Protein AF-A0A923NJ06-F1 (afdb_monomer)

Solvent-accessible surface area (backbone atoms only — not comparable to full-atom values): 18456 Å² total; per-residue (Å²): 120,84,46,54,60,49,55,51,41,15,61,75,72,74,44,96,69,74,46,66,66,66,46,51,55,49,44,52,54,25,46,36,51,38,50,54,48,37,38,73,48,7,65,49,40,34,62,76,45,62,95,63,70,58,90,47,73,68,43,52,70,69,53,74,72,38,46,67,66,51,34,30,75,43,34,75,39,44,32,40,58,61,75,88,55,51,70,44,73,51,76,43,79,63,90,92,58,100,63,66,55,35,51,47,58,28,21,61,66,45,50,45,58,36,18,53,48,36,32,50,53,46,54,55,74,49,54,46,89,33,24,36,35,32,37,31,58,36,90,47,88,84,25,70,27,34,34,40,47,56,10,42,47,74,61,56,22,46,73,47,78,77,19,62,79,79,79,79,43,54,67,61,51,52,51,49,33,35,77,63,50,24,26,30,39,36,30,36,36,68,62,47,25,53,42,22,58,49,36,68,75,64,75,64,79,49,67,34,51,27,35,40,33,30,92,57,65,76,48,72,64,40,54,50,44,37,28,73,56,46,77,32,48,72,36,44,41,47,55,40,74,85,62,44,67,43,45,22,36,29,48,85,74,61,74,37,20,37,41,50,58,80,45,37,48,78,47,33,20,39,84,87,80,67,47,78,52,61,79,59,48,77,23,30,39,26,34,27,43,36,70,49,59,33,45,53,42,59,45,28,51,64,79,41,38,30,24,42,54,75,70,82,50,94,56,70,50,80,57,60,26,33,45,73,60,59,58,69,69,64,52,80,77,55,85,82,67,81,90,75,132

Structure (mmCIF, N/CA/C/O backbone):
data_AF-A0A923NJ06-F1
#
_entry.id   AF-A0A923NJ06-F1
#
loop_
_atom_site.group_PDB
_atom_site.id
_atom_site.type_symbol
_atom_site.label_atom_id
_atom_site.label_alt_id
_atom_site.label_comp_id
_atom_site.label_asym_id
_atom_site.label_entity_id
_atom_site.label_seq_id
_atom_site.pdbx_PDB_ins_code
_atom_site.Cartn_x
_atom_site.Cartn_y
_atom_site.Cartn_z
_atom_site.occupancy
_atom_site.B_iso_or_equiv
_atom_site.auth_seq_id
_atom_site.auth_comp_id
_atom_site.auth_asym_id
_atom_site.auth_atom_id
_atom_site.pdbx_PDB_model_num
ATOM 1 N N . MET A 1 1 ? -9.407 -12.354 -17.420 1.00 50.47 1 MET A N 1
ATOM 2 C CA . MET A 1 1 ? -8.313 -11.751 -16.623 1.00 50.47 1 MET A CA 1
ATOM 3 C C . MET A 1 1 ? -8.334 -12.430 -15.259 1.00 50.47 1 MET A C 1
ATOM 5 O O . MET A 1 1 ? -9.426 -12.602 -14.738 1.00 50.47 1 MET A O 1
ATOM 9 N N . LYS A 1 2 ? -7.211 -12.931 -14.725 1.00 57.50 2 LYS A N 1
ATOM 10 C CA . LYS A 1 2 ? -7.217 -13.598 -13.407 1.00 57.50 2 LYS A CA 1
ATOM 11 C C . LYS A 1 2 ? -7.363 -12.521 -12.321 1.00 57.50 2 LYS A C 1
ATOM 13 O O . LYS A 1 2 ? -6.499 -11.645 -12.273 1.00 57.50 2 LYS A O 1
ATOM 18 N N . PRO A 1 3 ? -8.398 -12.545 -11.467 1.00 70.38 3 PRO A N 1
ATOM 19 C CA . PRO A 1 3 ? -8.555 -11.548 -10.418 1.00 70.38 3 PRO A CA 1
ATOM 20 C C . PRO A 1 3 ? -7.639 -11.930 -9.245 1.00 70.38 3 PRO A C 1
ATOM 22 O O . PRO A 1 3 ? -8.087 -12.454 -8.231 1.00 70.38 3 PRO A O 1
ATOM 25 N N . TYR A 1 4 ? -6.322 -11.758 -9.426 1.00 80.56 4 TYR A N 1
ATOM 26 C CA . TYR A 1 4 ? -5.298 -12.167 -8.454 1.00 80.56 4 TYR A CA 1
ATOM 27 C C . TYR A 1 4 ? -5.574 -11.598 -7.061 1.00 80.56 4 TYR A C 1
ATOM 29 O O . TYR A 1 4 ? -5.476 -12.334 -6.079 1.00 80.56 4 TYR A O 1
ATOM 37 N N . LEU A 1 5 ? -5.991 -10.328 -6.992 1.00 92.50 5 LEU A N 1
ATOM 38 C CA . LEU A 1 5 ? -6.385 -9.698 -5.736 1.00 92.50 5 LEU A CA 1
ATOM 39 C C . LEU A 1 5 ? -7.638 -10.346 -5.145 1.00 92.50 5 LEU A C 1
ATOM 41 O O . LEU A 1 5 ? -7.593 -10.721 -3.984 1.00 92.50 5 LEU A O 1
ATOM 45 N N . ASP A 1 6 ? -8.703 -10.586 -5.914 1.00 94.44 6 ASP A N 1
ATOM 46 C CA . ASP A 1 6 ? -9.912 -11.222 -5.370 1.00 94.44 6 ASP A CA 1
ATOM 47 C C . ASP A 1 6 ? -9.644 -12.639 -4.870 1.00 94.44 6 ASP A C 1
ATOM 49 O O . ASP A 1 6 ? -10.168 -13.030 -3.831 1.00 94.44 6 ASP A O 1
ATOM 53 N N . LEU A 1 7 ? -8.821 -13.417 -5.580 1.00 94.38 7 LEU A N 1
ATOM 54 C CA . LEU A 1 7 ? -8.428 -14.759 -5.143 1.00 94.38 7 LEU A CA 1
ATOM 55 C C . LEU A 1 7 ? -7.602 -14.704 -3.857 1.00 94.38 7 LEU A C 1
ATOM 57 O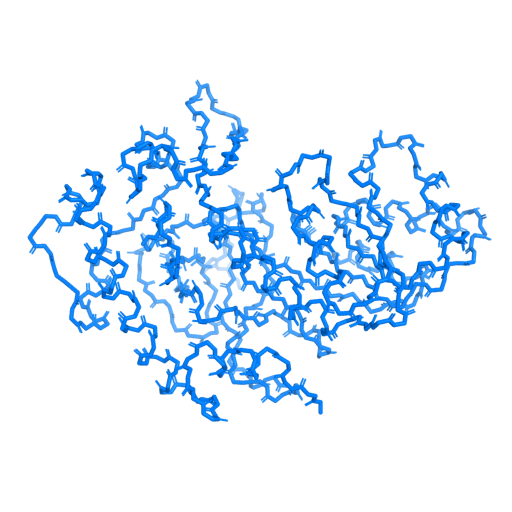 O . LEU A 1 7 ? -7.768 -15.551 -2.980 1.00 94.38 7 LEU A O 1
ATOM 61 N N . TRP A 1 8 ? -6.704 -13.728 -3.743 1.00 95.44 8 TRP A N 1
ATOM 62 C CA . TRP A 1 8 ? -5.938 -13.478 -2.528 1.00 95.44 8 TRP A CA 1
ATOM 63 C C . TRP A 1 8 ? -6.839 -13.066 -1.360 1.00 95.44 8 TRP A C 1
ATOM 65 O O . TRP A 1 8 ? -6.767 -13.667 -0.288 1.00 95.44 8 TRP A O 1
ATOM 75 N N . THR A 1 9 ? -7.760 -12.136 -1.592 1.00 96.75 9 THR A N 1
ATOM 76 C CA . THR A 1 9 ? -8.779 -11.712 -0.632 1.00 96.75 9 THR A CA 1
ATOM 77 C C . THR A 1 9 ? -9.664 -12.885 -0.209 1.00 96.75 9 THR A C 1
ATOM 79 O O . THR A 1 9 ? -9.852 -13.092 0.983 1.00 96.75 9 THR A O 1
ATOM 82 N N . CYS A 1 10 ? -10.128 -13.723 -1.140 1.00 96.75 10 CYS A N 1
ATOM 83 C CA . CYS A 1 10 ? -10.895 -14.934 -0.829 1.00 96.75 10 CYS A CA 1
ATOM 84 C C . CYS A 1 10 ? -10.148 -15.856 0.141 1.00 96.75 10 CYS A C 1
ATOM 86 O O . CYS A 1 10 ? -10.743 -16.335 1.105 1.00 96.75 10 CYS A O 1
ATOM 88 N N . ARG A 1 11 ? -8.839 -16.073 -0.074 1.00 96.19 11 ARG A N 1
ATOM 89 C CA . ARG A 1 11 ? -8.008 -16.880 0.837 1.00 96.19 11 ARG A CA 1
ATOM 90 C C . ARG A 1 11 ? -7.931 -16.267 2.233 1.00 96.19 11 ARG A C 1
ATOM 92 O O . ARG A 1 11 ? -8.033 -17.009 3.201 1.00 96.19 11 ARG A O 1
ATOM 99 N N . LYS A 1 12 ? -7.791 -14.941 2.336 1.00 95.69 12 LYS A N 1
ATOM 100 C CA . LYS A 1 12 ? -7.781 -14.234 3.628 1.00 95.69 12 LYS A CA 1
ATOM 101 C C . LYS A 1 12 ? -9.111 -14.342 4.369 1.00 95.69 12 LYS A C 1
ATOM 103 O O . LYS A 1 12 ? -9.116 -14.592 5.567 1.00 95.69 12 LYS A O 1
ATOM 108 N N . LEU A 1 13 ? -10.215 -14.190 3.644 1.00 96.31 13 LEU A N 1
ATOM 109 C CA . LEU A 1 13 ? -11.571 -14.276 4.186 1.00 96.31 13 LEU A CA 1
ATOM 110 C C . LEU A 1 13 ? -12.009 -15.720 4.489 1.00 96.31 13 LEU A C 1
ATOM 112 O O . LEU A 1 13 ? -12.982 -15.922 5.206 1.00 96.31 13 LEU A O 1
ATOM 116 N N . GLY A 1 14 ? -11.338 -16.728 3.920 1.00 96.19 14 GLY A N 1
ATOM 117 C CA . GLY A 1 14 ? -11.761 -18.128 4.015 1.00 96.19 14 GLY A CA 1
ATOM 118 C C . GLY A 1 14 ? -12.997 -18.460 3.167 1.00 96.19 14 GLY A C 1
ATOM 119 O O . GLY A 1 14 ? -13.717 -19.409 3.473 1.00 96.19 14 GLY A O 1
ATOM 120 N N . VAL A 1 15 ? -13.254 -17.702 2.095 1.00 95.19 15 VAL A N 1
ATOM 121 C CA . VAL A 1 15 ? -14.434 -17.858 1.222 1.00 95.19 15 VAL A CA 1
ATOM 122 C C . VAL A 1 15 ? -14.054 -18.339 -0.179 1.00 95.19 15 VAL A C 1
ATOM 124 O O . VAL A 1 15 ? -12.930 -18.159 -0.638 1.00 95.19 15 VAL A O 1
ATOM 127 N N . LYS A 1 16 ? -15.004 -18.952 -0.897 1.00 91.94 16 LYS A N 1
ATOM 128 C CA . LYS A 1 16 ? -14.785 -19.447 -2.274 1.00 91.94 16 LYS A CA 1
ATOM 129 C C . LYS A 1 16 ? -14.999 -18.387 -3.356 1.00 91.94 16 LYS A C 1
ATOM 131 O O . LYS A 1 16 ? -14.433 -18.502 -4.440 1.00 91.94 16 LYS A O 1
ATOM 136 N N . LYS A 1 17 ? -15.858 -17.403 -3.091 1.00 91.62 17 LYS A N 1
ATOM 137 C CA . LYS A 1 17 ? -16.224 -16.335 -4.024 1.00 91.62 17 LYS A CA 1
ATOM 138 C C . LYS A 1 17 ? -16.260 -15.020 -3.266 1.00 91.62 17 LYS A C 1
ATOM 140 O O . LYS A 1 17 ? -16.886 -14.947 -2.214 1.00 91.62 17 LYS A O 1
ATOM 145 N N . LEU A 1 18 ? -15.632 -13.996 -3.833 1.00 94.44 18 LEU A N 1
ATOM 146 C CA . LEU A 1 18 ? -15.658 -12.662 -3.261 1.00 94.44 18 LEU A CA 1
ATOM 147 C C . LEU A 1 18 ? -16.980 -11.975 -3.599 1.00 94.44 18 LEU A C 1
ATOM 149 O O . LEU A 1 18 ? -17.329 -11.855 -4.774 1.00 94.44 18 LEU A O 1
ATOM 153 N N . THR A 1 19 ? -17.697 -11.516 -2.582 1.00 95.19 19 THR A N 1
ATOM 154 C CA . THR A 1 19 ? -18.907 -10.689 -2.708 1.00 95.19 19 THR A CA 1
ATOM 155 C C . THR A 1 19 ? -18.792 -9.475 -1.790 1.00 95.19 19 THR A C 1
ATOM 157 O O . THR A 1 19 ? -17.995 -9.496 -0.849 1.00 95.19 19 THR A O 1
ATOM 160 N N . ARG A 1 20 ? -19.575 -8.419 -2.051 1.00 94.12 20 ARG A N 1
ATOM 161 C CA . ARG A 1 20 ? -19.605 -7.237 -1.174 1.00 94.12 20 ARG A CA 1
ATOM 162 C C . ARG A 1 20 ? -20.068 -7.583 0.237 1.00 94.12 20 ARG A C 1
ATOM 164 O O . ARG A 1 20 ? -19.377 -7.230 1.177 1.00 94.12 20 ARG A O 1
ATOM 171 N N . GLU A 1 21 ? -21.124 -8.379 0.354 1.00 95.88 21 GLU A N 1
ATOM 172 C CA . GLU A 1 21 ? -21.637 -8.884 1.634 1.00 95.88 21 GLU A CA 1
ATOM 173 C C . GLU A 1 21 ? -20.550 -9.623 2.430 1.00 95.88 21 GLU A C 1
ATOM 175 O O . GLU A 1 21 ? -20.221 -9.229 3.542 1.00 95.88 21 GLU A O 1
ATOM 180 N N . SER A 1 22 ? -19.862 -10.598 1.815 1.00 96.19 22 SER A N 1
ATOM 181 C CA . SER A 1 22 ? -18.773 -11.321 2.496 1.00 96.19 22 SER A CA 1
ATOM 182 C C . SER A 1 22 ? -17.600 -10.429 2.925 1.00 96.19 22 SER A C 1
ATOM 184 O O . SER A 1 22 ? -16.895 -10.754 3.877 1.00 96.19 22 SER A O 1
ATOM 186 N N . LEU A 1 23 ? -17.354 -9.331 2.198 1.00 96.62 23 LEU A N 1
ATOM 187 C CA . LEU A 1 23 ? -16.328 -8.350 2.553 1.00 96.62 23 LEU A CA 1
ATOM 188 C C . LEU A 1 23 ? -16.780 -7.484 3.722 1.00 96.62 23 LEU A C 1
ATOM 190 O O . LEU A 1 23 ? -16.000 -7.280 4.643 1.00 96.62 23 LEU A O 1
ATOM 194 N N . GLU A 1 24 ? -18.016 -7.001 3.696 1.00 96.62 24 GLU A N 1
ATOM 195 C CA . GLU A 1 24 ? -18.584 -6.156 4.746 1.00 96.62 24 GLU A CA 1
ATOM 196 C C . GLU A 1 24 ? -18.700 -6.920 6.072 1.00 96.62 24 GLU A C 1
ATOM 198 O O . GLU A 1 24 ? -18.310 -6.391 7.114 1.00 96.62 24 GLU A O 1
ATOM 203 N N . ASP A 1 25 ? -19.105 -8.191 6.033 1.00 97.19 25 ASP A N 1
ATOM 204 C CA . ASP A 1 25 ? -19.125 -9.069 7.209 1.00 97.19 25 ASP A CA 1
ATOM 205 C C . ASP A 1 25 ? -17.720 -9.285 7.785 1.00 97.19 25 ASP A C 1
ATOM 207 O O . ASP A 1 25 ? -17.500 -9.168 8.996 1.00 97.19 25 ASP A O 1
ATOM 211 N N . TRP A 1 26 ? -16.743 -9.564 6.912 1.00 98.00 26 TRP A N 1
ATOM 212 C CA . TRP A 1 26 ? -15.342 -9.700 7.307 1.00 98.00 26 TRP A CA 1
ATOM 213 C C . TRP A 1 26 ? -14.806 -8.414 7.934 1.00 98.00 26 TRP A C 1
ATOM 215 O O . TRP A 1 26 ? -14.174 -8.456 8.991 1.00 98.00 26 TRP A O 1
ATOM 225 N N . GLN A 1 27 ? -15.059 -7.272 7.295 1.00 98.56 27 GLN A N 1
ATOM 226 C CA . GLN A 1 27 ? -14.593 -5.968 7.747 1.00 98.56 27 GLN A CA 1
ATOM 227 C C . GLN A 1 27 ? -15.186 -5.617 9.106 1.00 98.56 27 GLN A C 1
ATOM 229 O O . GLN A 1 27 ? -14.424 -5.269 10.005 1.00 98.56 27 GLN A O 1
ATOM 234 N N . LEU A 1 28 ? -16.499 -5.776 9.297 1.00 98.44 28 LEU A N 1
ATOM 235 C CA . LEU A 1 28 ? -17.126 -5.508 10.587 1.00 98.44 28 LEU A CA 1
ATOM 236 C C . LEU A 1 28 ? -16.566 -6.439 11.668 1.00 98.44 28 LEU A C 1
ATOM 238 O O . LEU A 1 28 ? -16.171 -5.955 12.724 1.00 98.44 28 LEU A O 1
ATOM 242 N N . SER A 1 29 ? -16.444 -7.746 11.400 1.00 98.38 29 SER A N 1
ATOM 243 C CA . SER A 1 29 ? -15.837 -8.692 12.351 1.00 98.38 29 SER A CA 1
ATOM 244 C C . SER A 1 29 ? -14.427 -8.264 12.758 1.00 98.38 29 SER A C 1
ATOM 246 O O . SER A 1 29 ? -14.111 -8.217 13.946 1.00 98.38 29 SER A O 1
ATOM 248 N N . ARG A 1 30 ? -13.586 -7.897 11.784 1.00 98.50 30 ARG A N 1
ATOM 249 C CA . ARG A 1 30 ? -12.210 -7.460 12.044 1.00 98.50 30 ARG A CA 1
ATOM 250 C C . ARG A 1 30 ? -12.149 -6.132 12.778 1.00 98.50 30 ARG A C 1
ATOM 252 O O . ARG A 1 30 ? -11.334 -6.001 13.679 1.00 98.50 30 ARG A O 1
ATOM 259 N N . ILE A 1 31 ? -13.026 -5.184 12.461 1.00 98.69 31 ILE A N 1
ATOM 260 C CA . ILE A 1 31 ? -13.146 -3.921 13.196 1.00 98.69 31 ILE A CA 1
ATOM 261 C C . ILE A 1 31 ? -13.462 -4.189 14.668 1.00 98.69 31 ILE A C 1
ATOM 263 O O . ILE A 1 31 ? -12.810 -3.601 15.528 1.00 98.69 31 ILE A O 1
ATOM 267 N N . ARG A 1 32 ? -14.403 -5.097 14.975 1.00 98.56 32 ARG A N 1
ATOM 268 C CA . ARG A 1 32 ? -14.716 -5.465 16.368 1.00 98.56 32 ARG A CA 1
ATOM 269 C C . ARG A 1 32 ? -13.492 -6.045 17.078 1.00 98.56 32 ARG A C 1
ATOM 271 O O . ARG A 1 32 ? -13.168 -5.614 18.181 1.00 98.56 32 ARG A O 1
ATOM 278 N N . GLU A 1 33 ? -12.789 -6.975 16.431 1.00 98.44 33 GLU A N 1
ATOM 279 C CA . GLU A 1 33 ? -11.570 -7.585 16.977 1.00 98.44 33 GLU A CA 1
ATOM 280 C C . GLU A 1 33 ? -10.454 -6.551 17.195 1.00 98.44 33 GLU A C 1
ATOM 282 O O . GLU A 1 33 ? -9.852 -6.511 18.267 1.00 98.44 33 GLU A O 1
ATOM 287 N N . THR A 1 34 ? -10.191 -5.686 16.211 1.00 98.50 34 THR A N 1
ATOM 288 C CA . THR A 1 34 ? -9.179 -4.627 16.314 1.00 98.50 34 THR A CA 1
ATOM 289 C C . THR A 1 34 ? -9.537 -3.618 17.397 1.00 98.50 34 THR A C 1
ATOM 291 O O . THR A 1 34 ? -8.657 -3.233 18.160 1.00 98.50 34 THR A O 1
ATOM 294 N N . PHE A 1 35 ? -10.803 -3.209 17.496 1.00 98.69 35 PHE A N 1
ATOM 295 C CA . PHE A 1 35 ? -11.271 -2.296 18.537 1.00 98.69 35 PHE A CA 1
ATOM 296 C C . PHE A 1 35 ? -11.043 -2.886 19.931 1.00 98.69 35 PHE A C 1
ATOM 298 O O . PHE A 1 35 ? -10.412 -2.251 20.772 1.00 98.69 35 PHE A O 1
ATOM 305 N N . GLN A 1 36 ? -11.487 -4.126 20.159 1.00 98.31 36 GLN A N 1
ATOM 306 C CA . GLN A 1 36 ? -11.299 -4.816 21.438 1.00 98.31 36 GLN A CA 1
ATOM 307 C C . GLN A 1 36 ? -9.814 -4.983 21.778 1.00 98.31 36 GLN A C 1
ATOM 309 O O . GLN A 1 36 ? -9.405 -4.719 22.909 1.00 98.31 36 GLN A O 1
ATOM 314 N N . TRP A 1 37 ? -8.999 -5.377 20.795 1.00 98.44 37 TRP A N 1
ATOM 315 C CA . TRP A 1 37 ? -7.553 -5.494 20.955 1.00 98.44 37 TRP A CA 1
ATOM 316 C C . TRP A 1 37 ? -6.931 -4.159 21.366 1.00 98.44 37 TRP A C 1
ATOM 318 O O . TRP A 1 37 ? -6.277 -4.088 22.405 1.00 98.44 37 TRP A O 1
ATOM 328 N N . ALA A 1 38 ? -7.202 -3.100 20.603 1.00 98.50 38 ALA A N 1
ATOM 329 C CA . ALA A 1 38 ? -6.672 -1.764 20.833 1.00 98.50 38 ALA A CA 1
ATOM 330 C C . ALA A 1 38 ? -7.047 -1.231 22.222 1.00 98.50 38 ALA A C 1
ATOM 332 O O . ALA A 1 38 ? -6.161 -0.866 22.989 1.00 98.50 38 ALA A O 1
ATOM 333 N N . VAL A 1 39 ? -8.329 -1.278 22.591 1.00 98.38 39 VAL A N 1
ATOM 334 C CA . VAL A 1 39 ? -8.810 -0.841 23.914 1.00 98.38 39 VAL A CA 1
ATOM 335 C C . VAL A 1 39 ? -8.179 -1.654 25.049 1.00 98.38 39 VAL A C 1
ATOM 337 O O . VAL A 1 39 ? -7.900 -1.108 26.111 1.00 98.38 39 VAL A O 1
ATOM 340 N N . SER A 1 40 ? -7.929 -2.952 24.848 1.00 98.06 40 SER A N 1
ATOM 341 C CA . SER A 1 40 ? -7.348 -3.806 25.896 1.00 98.06 40 SER A CA 1
ATOM 342 C C . SER A 1 40 ? -5.837 -3.642 26.086 1.00 98.06 40 SER A C 1
ATOM 344 O O . SER A 1 40 ? -5.341 -3.916 27.177 1.00 98.06 40 SER A O 1
ATOM 346 N N . GLN A 1 41 ? -5.105 -3.248 25.039 1.00 98.38 41 GLN A N 1
ATOM 347 C CA . GLN A 1 41 ? -3.637 -3.260 25.036 1.00 98.38 41 GLN A CA 1
ATOM 348 C C . GLN A 1 41 ? -3.000 -1.868 25.014 1.00 98.38 41 GLN A C 1
ATOM 350 O O . GLN A 1 41 ? -1.848 -1.726 25.419 1.00 98.38 41 GLN A O 1
ATOM 355 N N . SER A 1 42 ? -3.708 -0.848 24.529 1.00 98.44 42 SER A N 1
ATOM 356 C CA . SER A 1 42 ? -3.177 0.503 24.355 1.00 98.44 42 SER A CA 1
ATOM 357 C C . SER A 1 42 ? -3.835 1.473 25.341 1.00 98.44 42 SER A C 1
ATOM 359 O O . SER A 1 42 ? -5.051 1.668 25.277 1.00 98.44 42 SER A O 1
ATOM 361 N N . PRO A 1 43 ? -3.047 2.139 26.211 1.00 98.25 43 PRO A N 1
ATOM 362 C CA . PRO A 1 43 ? -3.555 3.191 27.089 1.00 98.25 43 PRO A CA 1
ATOM 363 C C . PRO A 1 43 ? -4.296 4.301 26.334 1.00 98.25 43 PRO A C 1
ATOM 365 O O . PRO A 1 43 ? -5.374 4.702 26.759 1.00 98.25 43 PRO A O 1
ATOM 368 N N . PHE A 1 44 ? -3.770 4.721 25.176 1.00 98.62 44 PHE A N 1
ATOM 369 C CA . PHE A 1 44 ? -4.395 5.745 24.335 1.00 98.62 44 PHE A CA 1
ATOM 370 C C . PHE A 1 44 ? -5.819 5.354 23.916 1.00 98.62 44 PHE A C 1
ATOM 372 O O . PHE A 1 44 ? -6.755 6.131 24.084 1.00 98.62 44 PHE A O 1
ATOM 379 N N . TYR A 1 45 ? -6.005 4.138 23.394 1.00 98.62 45 TYR A N 1
ATOM 380 C CA . TYR A 1 45 ? -7.325 3.690 22.946 1.00 98.62 45 TYR A CA 1
ATOM 381 C C . TYR A 1 45 ? -8.266 3.351 24.107 1.00 98.62 45 TYR A C 1
ATOM 383 O O . TYR A 1 45 ? -9.474 3.545 23.976 1.00 98.62 45 TYR A O 1
ATOM 391 N N . ALA A 1 46 ? -7.734 2.877 25.237 1.00 98.38 46 ALA A N 1
ATOM 392 C CA . ALA A 1 46 ? -8.515 2.647 26.450 1.00 98.38 46 ALA A CA 1
ATOM 393 C C . ALA A 1 46 ? -9.147 3.944 26.980 1.00 98.38 46 ALA A C 1
ATOM 395 O O . ALA A 1 46 ? -10.310 3.938 27.384 1.00 98.38 46 ALA A O 1
ATOM 396 N N . GLU A 1 47 ? -8.394 5.046 26.946 1.00 98.38 47 GLU A N 1
ATOM 397 C CA . GLU A 1 47 ? -8.877 6.377 27.318 1.00 98.38 47 GLU A CA 1
ATOM 398 C C . GLU A 1 47 ? -9.817 6.954 26.250 1.00 98.38 47 GLU A C 1
ATOM 400 O O . GLU A 1 47 ? -10.944 7.336 26.566 1.00 98.38 47 GLU A O 1
ATOM 405 N N . LEU A 1 48 ? -9.403 6.949 24.976 1.00 98.44 48 LEU A N 1
ATOM 406 C CA . LEU A 1 48 ? -10.167 7.544 23.874 1.00 98.44 48 LEU A CA 1
ATOM 407 C C . LEU A 1 48 ? -11.564 6.926 23.707 1.00 98.44 48 LEU A C 1
ATOM 409 O O . LEU A 1 48 ? -12.515 7.632 23.376 1.00 98.44 48 LEU A O 1
ATOM 413 N N . TYR A 1 49 ? -11.690 5.614 23.918 1.00 98.12 49 TYR A N 1
ATOM 414 C CA . TYR A 1 49 ? -12.935 4.870 23.711 1.00 98.12 49 TYR A CA 1
ATOM 415 C C . TYR A 1 49 ? -13.601 4.426 25.019 1.00 98.12 49 TYR A C 1
ATOM 417 O O . TYR A 1 49 ? -14.393 3.478 25.026 1.00 98.12 49 TYR A O 1
ATOM 425 N N . GLN A 1 50 ? -13.305 5.093 26.137 1.00 96.81 50 GLN A N 1
ATOM 426 C CA . GLN A 1 50 ? -13.871 4.745 27.436 1.00 96.81 50 GLN A CA 1
ATOM 427 C C . GLN A 1 50 ? -15.411 4.734 27.399 1.00 96.81 50 GLN A C 1
ATOM 429 O O . GLN A 1 50 ? -16.063 5.732 27.101 1.00 96.81 50 GLN A O 1
ATOM 434 N N . GLY A 1 51 ? -16.007 3.585 27.736 1.00 94.94 51 GLY A N 1
ATOM 435 C CA . GLY A 1 51 ? -17.464 3.402 27.747 1.00 94.94 51 GLY A CA 1
ATOM 436 C C . GLY A 1 51 ? -18.102 3.196 26.367 1.00 94.94 51 GLY A C 1
ATOM 437 O O . GLY A 1 51 ? -19.319 3.024 26.293 1.00 94.94 51 GLY A O 1
ATOM 438 N N . MET A 1 52 ? -17.311 3.172 25.292 1.00 97.62 52 MET A N 1
ATOM 439 C CA . MET A 1 52 ? -17.780 2.868 23.940 1.00 97.62 52 MET A CA 1
ATOM 440 C C . MET A 1 52 ? -17.686 1.367 23.645 1.00 97.62 52 MET A C 1
ATOM 442 O O . MET A 1 52 ? -16.899 0.629 24.239 1.00 97.62 52 MET A O 1
ATOM 446 N N . LYS A 1 53 ? -18.490 0.911 22.688 1.00 96.12 53 LYS A N 1
ATOM 447 C CA . LYS A 1 53 ? -18.477 -0.457 22.165 1.00 96.12 53 LYS A CA 1
ATOM 448 C C . LYS A 1 53 ? -18.696 -0.418 20.662 1.00 96.12 53 LYS A C 1
ATOM 450 O O . LYS A 1 53 ? -19.266 0.544 20.165 1.00 96.12 53 LYS A O 1
ATOM 455 N N . VAL A 1 54 ? -18.281 -1.467 19.960 1.00 97.81 54 VAL A N 1
ATOM 456 C CA . VAL A 1 54 ? -18.497 -1.594 18.516 1.00 97.81 54 VAL A CA 1
ATOM 457 C C . VAL A 1 54 ? -19.152 -2.934 18.237 1.00 97.81 54 VAL A C 1
ATOM 459 O O . VAL A 1 54 ? -18.473 -3.958 18.185 1.00 97.81 54 VAL A O 1
ATOM 462 N N . ASP A 1 55 ? -20.470 -2.925 18.055 1.00 95.50 55 ASP A N 1
ATOM 463 C CA . ASP A 1 55 ? -21.237 -4.099 17.635 1.00 95.50 55 ASP A CA 1
ATOM 464 C C . ASP A 1 55 ? -21.745 -3.930 16.199 1.00 95.50 55 ASP A C 1
ATOM 466 O O . ASP A 1 55 ? -21.918 -4.909 15.482 1.00 95.50 55 ASP A O 1
ATOM 470 N N . THR A 1 56 ? -21.951 -2.705 15.730 1.00 97.88 56 THR A N 1
ATOM 471 C CA . THR A 1 56 ? -22.526 -2.403 14.417 1.00 97.88 56 THR A CA 1
ATOM 472 C C . THR A 1 56 ? -21.685 -1.385 13.650 1.00 97.88 56 THR A C 1
ATOM 474 O O . THR A 1 56 ? -20.798 -0.734 14.201 1.00 97.88 56 THR A O 1
ATOM 477 N N . TRP A 1 57 ? -21.982 -1.222 12.358 1.00 97.00 57 TRP A N 1
ATOM 478 C CA . TRP A 1 57 ? -21.412 -0.134 11.560 1.00 97.00 57 TRP A CA 1
ATOM 479 C C . TRP A 1 57 ? -21.761 1.248 12.112 1.00 97.00 57 TRP A C 1
ATOM 481 O O . TRP A 1 57 ? -20.967 2.170 11.966 1.00 97.00 57 TRP A O 1
ATOM 491 N N . GLU A 1 58 ? -22.926 1.389 12.743 1.00 96.69 58 GLU A N 1
ATOM 492 C CA . GLU A 1 58 ? -23.346 2.654 13.340 1.00 96.69 58 GLU A CA 1
ATOM 493 C C . GLU A 1 58 ? -22.491 2.997 14.560 1.00 96.69 58 GLU A C 1
ATOM 495 O O . GLU A 1 58 ? -21.950 4.096 14.636 1.00 96.69 58 GLU A O 1
ATOM 500 N N . ASP A 1 59 ? -22.253 2.021 15.440 1.00 97.75 59 ASP A N 1
ATOM 501 C CA . ASP A 1 59 ? -21.338 2.198 16.572 1.00 97.75 59 ASP A CA 1
ATOM 502 C C . ASP A 1 59 ? -19.928 2.579 16.094 1.00 97.75 59 ASP A C 1
ATOM 504 O O . ASP A 1 59 ? -19.292 3.483 16.633 1.00 97.75 59 ASP A O 1
ATOM 508 N N . PHE A 1 60 ? -19.444 1.913 15.038 1.00 97.94 60 PHE A N 1
ATOM 509 C CA . PHE A 1 60 ? -18.138 2.205 14.454 1.00 97.94 60 PHE A CA 1
ATOM 510 C C . PHE A 1 60 ? -18.046 3.644 13.915 1.00 97.94 60 PHE A C 1
ATOM 512 O O . PHE A 1 60 ? -17.044 4.320 14.149 1.00 97.94 60 PHE A O 1
ATOM 519 N N . ARG A 1 61 ? -19.083 4.144 13.230 1.00 95.50 61 ARG A N 1
ATOM 520 C CA . ARG A 1 61 ? -19.113 5.520 12.693 1.00 95.50 61 ARG A CA 1
ATOM 521 C C . ARG A 1 61 ? -19.148 6.596 13.775 1.00 95.50 61 ARG A C 1
ATOM 523 O O . ARG A 1 61 ? -18.771 7.732 13.493 1.00 95.50 61 ARG A O 1
ATOM 530 N N . GLN A 1 62 ? -19.567 6.256 14.990 1.00 95.69 62 GLN A N 1
ATOM 531 C CA . GLN A 1 62 ? -19.575 7.175 16.130 1.00 95.69 62 GLN A CA 1
ATOM 532 C C . GLN A 1 62 ? -18.213 7.278 16.827 1.00 95.69 62 GLN A C 1
ATOM 534 O O . GLN A 1 62 ? -18.016 8.182 17.638 1.00 95.69 62 GLN A O 1
ATOM 539 N N . LEU A 1 63 ? -17.260 6.388 16.520 1.00 98.06 63 LEU A N 1
ATOM 540 C CA . LEU A 1 63 ? -15.923 6.464 17.104 1.00 98.06 63 LEU A CA 1
ATOM 541 C C . LEU A 1 63 ? -15.215 7.762 16.691 1.00 98.06 63 LEU A C 1
ATOM 543 O O . LEU A 1 63 ? -15.226 8.099 15.501 1.00 98.06 63 LEU A O 1
ATOM 547 N N . PRO A 1 64 ? -14.536 8.458 17.622 1.00 97.69 64 PRO A N 1
ATOM 548 C CA . PRO A 1 64 ? -13.709 9.601 17.268 1.00 97.69 64 PRO A CA 1
ATOM 549 C C . PRO A 1 64 ? -12.562 9.193 16.335 1.00 97.69 64 PRO A C 1
ATOM 551 O O . PRO A 1 64 ? -12.040 8.073 16.393 1.00 97.69 64 PRO A O 1
ATOM 554 N N . PHE A 1 65 ? -12.176 10.129 15.468 1.00 98.50 65 PHE A N 1
ATOM 555 C CA . PHE A 1 65 ? -11.037 9.972 14.571 1.00 98.50 65 PHE A CA 1
ATOM 556 C C . PHE A 1 65 ? -9.713 9.981 15.337 1.00 98.50 65 PHE A C 1
ATOM 558 O O . PHE A 1 65 ? -9.583 10.647 16.361 1.00 98.50 65 PHE A O 1
ATOM 565 N N . THR A 1 66 ? -8.711 9.313 14.768 1.00 98.12 66 THR A N 1
ATOM 566 C CA . THR A 1 66 ? -7.302 9.491 15.140 1.00 98.12 66 THR A CA 1
ATOM 567 C C . THR A 1 66 ? -6.565 10.284 14.064 1.00 98.12 66 THR A C 1
ATOM 569 O O . THR A 1 66 ? -6.979 10.323 12.901 1.00 98.12 66 THR A O 1
ATOM 572 N N . SER A 1 67 ? -5.477 10.949 14.437 1.00 95.94 67 SER A N 1
ATOM 573 C CA . SER A 1 67 ? -4.783 11.916 13.585 1.00 95.94 67 SER A CA 1
ATOM 574 C C . SER A 1 67 ? -3.259 11.735 13.593 1.00 95.94 67 SER A C 1
ATOM 576 O O . SER A 1 67 ? -2.696 11.082 14.479 1.00 95.94 67 SER A O 1
ATOM 578 N N . PRO A 1 68 ? -2.536 12.304 12.611 1.00 94.19 68 PRO A N 1
ATOM 579 C CA . PRO A 1 68 ? -1.080 12.398 12.661 1.00 94.19 68 PRO A CA 1
ATOM 580 C C . PRO A 1 68 ? -0.553 13.054 13.940 1.00 94.19 68 PRO A C 1
ATOM 582 O O . PRO A 1 68 ? 0.498 12.641 14.435 1.00 94.19 68 PRO A O 1
ATOM 585 N N . GLU A 1 69 ? -1.273 14.043 14.460 1.00 93.94 69 GLU A N 1
ATOM 586 C CA . GLU A 1 69 ? -0.946 14.775 15.679 1.00 93.94 69 GLU A CA 1
ATOM 587 C C . GLU A 1 69 ? -0.986 13.853 16.905 1.0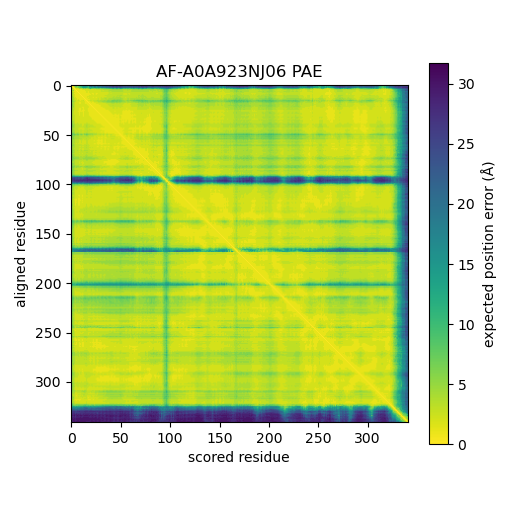0 93.94 69 GLU A C 1
ATOM 589 O O . GLU A 1 69 ? -0.031 13.857 17.686 1.00 93.94 69 GLU A O 1
ATOM 594 N N . ASP A 1 70 ? -2.001 12.988 17.007 1.00 96.12 70 ASP A N 1
ATOM 595 C CA . ASP A 1 70 ? -2.105 11.987 18.081 1.00 96.12 70 ASP A CA 1
ATOM 596 C C . ASP A 1 70 ? -0.911 11.029 18.065 1.00 96.12 70 ASP A C 1
ATOM 598 O O . ASP A 1 70 ? -0.342 10.710 19.104 1.00 96.12 70 ASP A O 1
ATOM 602 N N . VAL A 1 71 ? -0.453 10.613 16.880 1.00 96.12 71 VAL A N 1
ATOM 603 C CA . VAL A 1 71 ? 0.714 9.721 16.766 1.00 96.12 71 VAL A CA 1
ATOM 604 C C . VAL A 1 71 ? 2.004 10.418 17.188 1.00 96.12 71 VAL A C 1
ATOM 606 O O . VAL A 1 71 ? 2.881 9.795 17.792 1.00 96.12 71 VAL A O 1
ATOM 609 N N . CYS A 1 72 ? 2.154 11.702 16.864 1.00 94.31 72 CYS A N 1
ATOM 610 C CA . CYS A 1 72 ? 3.305 12.486 17.306 1.00 94.31 72 CYS A CA 1
ATOM 611 C C . CYS A 1 72 ? 3.316 12.664 18.831 1.00 94.31 72 CYS A C 1
ATOM 613 O O . CYS A 1 72 ? 4.388 12.581 19.435 1.00 94.31 72 CYS A O 1
ATOM 615 N N . ALA A 1 73 ? 2.150 12.891 19.442 1.00 94.25 73 ALA A N 1
ATOM 616 C CA . ALA A 1 73 ? 2.010 13.126 20.877 1.00 94.25 73 ALA A CA 1
ATOM 617 C C . ALA A 1 73 ? 2.069 11.828 21.706 1.00 94.25 73 ALA A C 1
ATOM 619 O O . ALA A 1 73 ? 2.845 11.741 22.655 1.00 94.25 73 ALA A O 1
ATOM 620 N N . CYS A 1 74 ? 1.310 10.807 21.304 1.00 95.69 74 CYS A N 1
ATOM 621 C CA . CYS A 1 74 ? 0.997 9.610 22.092 1.00 95.69 74 CYS A CA 1
ATOM 622 C C . CYS A 1 74 ? 1.477 8.303 21.432 1.00 95.69 74 CYS A C 1
ATOM 624 O O . CYS A 1 74 ? 1.076 7.215 21.831 1.00 95.69 74 CYS A O 1
ATOM 626 N N . GLY A 1 75 ? 2.348 8.355 20.418 1.00 94.56 75 GLY A N 1
ATOM 627 C CA . GLY A 1 75 ? 2.646 7.191 19.570 1.00 94.56 75 GLY A CA 1
ATOM 628 C C . GLY A 1 75 ? 3.131 5.923 20.289 1.00 94.56 75 GLY A C 1
ATOM 629 O O . GLY A 1 75 ? 2.879 4.831 19.793 1.00 94.56 75 GLY A O 1
ATOM 630 N N . LEU A 1 76 ? 3.805 6.024 21.444 1.00 96.19 76 LEU A N 1
ATOM 631 C CA . LEU A 1 76 ? 4.163 4.841 22.248 1.00 96.19 76 LEU A CA 1
ATOM 632 C C . LEU A 1 76 ? 2.960 4.242 22.988 1.00 96.19 76 LEU A C 1
ATOM 634 O O . LEU A 1 76 ? 2.889 3.027 23.129 1.00 96.19 76 LEU A O 1
ATOM 638 N N . GLU A 1 77 ? 2.015 5.073 23.420 1.00 97.62 77 GLU A N 1
ATOM 639 C CA . GLU A 1 77 ? 0.787 4.656 24.105 1.00 97.62 77 GLU A CA 1
ATOM 640 C C . GLU A 1 77 ? -0.222 4.022 23.141 1.00 97.62 77 GLU A C 1
ATOM 642 O O . GLU A 1 77 ? -1.119 3.310 23.579 1.00 97.62 77 GLU A O 1
ATOM 647 N N . MET A 1 78 ? -0.063 4.233 21.830 1.00 98.25 78 MET A N 1
ATOM 648 C CA . MET A 1 78 ? -0.850 3.579 20.775 1.00 98.25 78 MET A CA 1
ATOM 649 C C . MET A 1 78 ? -0.348 2.165 20.414 1.00 98.25 78 MET A C 1
ATOM 651 O O . MET A 1 78 ? -1.019 1.436 19.680 1.00 98.25 78 MET A O 1
ATOM 655 N N . VAL A 1 79 ? 0.843 1.765 20.876 1.00 98.38 79 VAL A N 1
ATOM 656 C CA . VAL A 1 79 ? 1.402 0.429 20.606 1.00 98.38 79 VAL A CA 1
ATOM 657 C C . VAL A 1 79 ? 0.667 -0.609 21.456 1.00 98.38 79 VAL A C 1
ATOM 659 O O . VAL A 1 79 ? 0.522 -0.437 22.660 1.00 98.38 79 VAL A O 1
ATOM 662 N N . CYS A 1 80 ? 0.216 -1.695 20.826 1.00 98.56 80 CYS A N 1
ATOM 663 C CA . CYS A 1 80 ? -0.628 -2.726 21.444 1.00 98.56 80 CYS A CA 1
ATOM 664 C C . CYS A 1 80 ? 0.121 -4.036 21.750 1.00 98.56 80 CYS A C 1
ATOM 666 O O . CYS A 1 80 ? -0.498 -5.058 22.026 1.00 98.56 80 CYS A O 1
ATOM 668 N N . VAL A 1 81 ? 1.449 -4.041 21.636 1.00 98.44 81 VAL A N 1
ATOM 669 C CA . VAL A 1 81 ? 2.308 -5.213 21.870 1.00 98.44 81 VAL A CA 1
ATOM 670 C C . VAL A 1 81 ? 3.529 -4.822 22.691 1.00 98.44 81 VAL A C 1
ATOM 672 O O . VAL A 1 81 ? 3.874 -3.641 22.808 1.00 98.44 81 VAL A O 1
ATOM 675 N N . SER A 1 82 ? 4.230 -5.814 23.236 1.00 97.06 82 SER A N 1
ATOM 676 C CA . SER A 1 82 ? 5.477 -5.563 23.954 1.00 97.06 82 SER A CA 1
ATOM 677 C C . SER A 1 82 ? 6.571 -5.027 23.019 1.00 97.06 82 SER A C 1
ATOM 679 O O . SER A 1 82 ? 6.618 -5.337 21.828 1.00 97.06 82 SER A O 1
ATOM 681 N N . GLN A 1 83 ? 7.521 -4.258 23.562 1.00 94.81 83 GLN A N 1
ATOM 682 C CA . GLN A 1 83 ? 8.646 -3.739 22.768 1.00 94.81 83 GLN A CA 1
ATOM 683 C C . GLN A 1 83 ? 9.498 -4.855 22.138 1.00 94.81 83 GLN A C 1
ATOM 685 O O . GLN A 1 83 ? 10.059 -4.655 21.064 1.00 94.81 83 GLN A O 1
ATOM 690 N N . SER A 1 84 ? 9.562 -6.039 22.757 1.00 97.00 84 SER A N 1
ATOM 691 C CA . SER A 1 84 ? 10.256 -7.214 22.211 1.00 97.00 84 SER A CA 1
ATOM 692 C C . SER A 1 84 ? 9.624 -7.782 20.939 1.00 97.00 84 SER A C 1
ATOM 694 O O . SER A 1 84 ? 10.310 -8.460 20.180 1.00 97.00 84 SER A O 1
ATOM 696 N N . GLU A 1 85 ? 8.342 -7.513 20.686 1.00 97.75 85 GLU A N 1
ATOM 697 C CA . GLU A 1 85 ? 7.644 -7.955 19.471 1.00 97.75 85 GLU A CA 1
ATOM 698 C C . GLU A 1 85 ? 7.822 -6.972 18.304 1.00 97.75 85 GLU A C 1
ATOM 700 O O . GLU A 1 85 ? 7.514 -7.294 17.152 1.00 97.75 85 GLU A O 1
ATOM 705 N N . ILE A 1 86 ? 8.339 -5.769 18.574 1.00 97.94 86 ILE A N 1
ATOM 706 C CA . ILE A 1 86 ? 8.589 -4.764 17.546 1.00 97.94 86 ILE A CA 1
ATOM 707 C C . ILE A 1 86 ? 9.880 -5.090 16.801 1.00 97.94 86 ILE A C 1
ATOM 709 O O . ILE A 1 86 ? 10.987 -5.032 17.327 1.00 97.94 86 ILE A O 1
ATOM 713 N N . SER A 1 87 ? 9.723 -5.353 15.510 1.00 96.81 87 SER A N 1
ATOM 714 C CA . SER A 1 87 ? 10.816 -5.694 14.597 1.00 96.81 87 SER A CA 1
ATOM 715 C C . SER A 1 87 ? 11.326 -4.494 13.792 1.00 96.81 87 SER A C 1
ATOM 717 O O . SER A 1 87 ? 12.453 -4.503 13.295 1.00 96.81 87 SER A O 1
ATOM 719 N N . ARG A 1 88 ? 10.505 -3.445 13.630 1.00 96.19 88 ARG A N 1
ATOM 720 C CA . ARG A 1 88 ? 10.861 -2.259 12.844 1.00 96.19 88 ARG A CA 1
ATOM 721 C C . ARG A 1 88 ? 10.124 -1.015 13.334 1.00 96.19 88 ARG A C 1
ATOM 723 O O . ARG A 1 88 ? 8.927 -1.050 13.592 1.00 96.19 88 ARG A O 1
ATOM 730 N N . ILE A 1 89 ? 10.846 0.106 13.390 1.00 96.25 89 ILE A N 1
ATOM 731 C CA . ILE A 1 89 ? 10.299 1.434 13.710 1.00 96.25 89 ILE A CA 1
ATOM 732 C C . ILE A 1 89 ? 10.615 2.401 12.572 1.00 96.25 89 ILE A C 1
ATOM 734 O O . ILE A 1 89 ? 11.783 2.636 12.248 1.00 96.25 89 ILE A O 1
ATOM 738 N N . VAL A 1 90 ? 9.593 2.984 11.960 1.00 95.00 90 VAL A N 1
ATOM 739 C CA . VAL A 1 90 ? 9.760 4.006 10.924 1.00 95.00 90 VAL A CA 1
ATOM 740 C C . VAL A 1 90 ? 9.538 5.379 11.546 1.00 95.00 90 VAL A C 1
ATOM 742 O O . VAL A 1 90 ? 8.434 5.694 11.976 1.00 95.00 90 VAL A O 1
ATOM 745 N N . THR A 1 91 ? 10.596 6.188 11.581 1.00 93.06 91 THR A N 1
ATOM 746 C CA . THR A 1 91 ? 10.552 7.576 12.057 1.00 93.06 91 THR A CA 1
ATOM 747 C C . THR A 1 91 ? 10.405 8.516 10.868 1.00 93.06 91 THR A C 1
ATOM 749 O O . THR A 1 91 ? 11.256 8.519 9.977 1.00 93.06 91 THR A O 1
ATOM 752 N N . MET A 1 92 ? 9.345 9.319 10.866 1.00 88.19 92 MET A N 1
ATOM 753 C CA . MET A 1 92 ? 9.058 10.333 9.857 1.00 88.19 92 MET A CA 1
ATOM 754 C C . MET A 1 92 ? 9.197 11.717 10.490 1.00 88.19 92 MET A C 1
ATOM 756 O O . MET A 1 92 ? 8.563 12.014 11.502 1.00 88.19 92 MET A O 1
ATOM 760 N N . GLN A 1 93 ? 10.029 12.566 9.893 1.00 77.88 93 GLN A N 1
ATOM 761 C CA . GLN A 1 93 ? 10.119 13.969 10.285 1.00 77.88 93 GLN A CA 1
ATOM 762 C C . GLN A 1 93 ? 9.024 14.749 9.557 1.00 77.88 93 GLN A C 1
ATOM 764 O O . GLN A 1 93 ? 8.952 14.723 8.329 1.00 77.88 93 GLN A O 1
ATOM 769 N N . THR A 1 94 ? 8.146 15.413 10.304 1.00 63.06 94 THR A N 1
ATOM 770 C CA . THR A 1 94 ? 7.130 16.298 9.733 1.00 63.06 94 THR A CA 1
ATOM 771 C C . THR A 1 94 ? 7.797 17.610 9.337 1.00 63.06 94 THR A C 1
ATOM 773 O O . THR A 1 94 ? 8.363 18.312 10.173 1.00 63.06 94 THR A O 1
ATOM 776 N N . SER A 1 95 ? 7.774 17.943 8.047 1.00 50.47 95 SER A N 1
ATOM 777 C CA . SER A 1 95 ? 8.336 19.196 7.543 1.00 50.47 95 SER A CA 1
ATOM 778 C C . SER A 1 95 ? 7.598 20.393 8.157 1.00 50.47 95 SER A C 1
ATOM 780 O O . SER A 1 95 ? 6.411 20.578 7.887 1.00 50.47 95 SER A O 1
ATOM 782 N N . GLY A 1 96 ? 8.297 21.212 8.947 1.00 50.19 96 GLY A N 1
ATOM 783 C CA . GLY A 1 96 ? 7.802 22.517 9.402 1.00 50.19 96 GLY A CA 1
ATOM 784 C C . GLY A 1 96 ? 7.347 22.620 10.860 1.00 50.19 96 GLY A C 1
ATOM 785 O O . GLY A 1 96 ? 6.870 23.682 11.245 1.00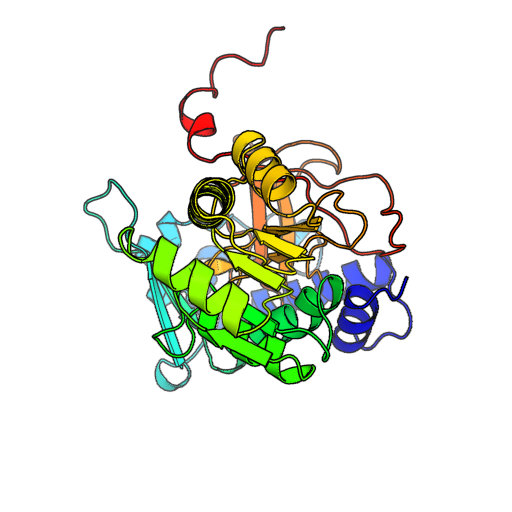 50.19 96 GLY A O 1
ATOM 786 N N . THR A 1 97 ? 7.514 21.587 11.688 1.00 49.41 97 THR A N 1
ATOM 787 C CA . THR A 1 97 ? 7.283 21.695 13.138 1.00 49.41 97 THR A CA 1
ATOM 788 C C . THR A 1 97 ? 8.556 21.336 13.900 1.00 49.41 97 THR A C 1
ATOM 790 O O . THR A 1 97 ? 9.216 20.347 13.603 1.00 49.41 97 THR A O 1
ATOM 793 N N . THR A 1 98 ? 8.904 22.116 14.925 1.00 55.88 98 THR A N 1
ATOM 794 C CA . THR A 1 98 ? 9.926 21.773 15.938 1.00 55.88 98 THR A CA 1
ATOM 795 C C . THR A 1 98 ? 9.472 20.631 16.866 1.00 55.88 98 THR A C 1
ATOM 797 O O . THR A 1 98 ? 10.048 20.425 17.931 1.00 55.88 98 THR A O 1
ATOM 800 N N . GLY A 1 99 ? 8.404 19.919 16.490 1.00 63.34 99 GLY A N 1
ATOM 801 C CA . GLY A 1 99 ? 7.716 18.929 17.305 1.00 63.34 99 GLY A CA 1
ATOM 802 C C . GLY A 1 99 ? 8.343 17.539 17.252 1.00 63.34 99 GLY A C 1
ATOM 803 O O . GLY A 1 99 ? 9.290 17.268 16.511 1.00 63.34 99 GLY A O 1
ATOM 804 N N . LEU A 1 100 ? 7.781 16.642 18.062 1.00 76.94 100 LEU A N 1
ATOM 805 C CA . LEU A 1 100 ? 8.184 15.241 18.116 1.00 76.94 100 LEU A CA 1
ATOM 806 C C . LEU A 1 100 ? 7.927 14.546 16.767 1.00 76.94 100 LEU A C 1
ATOM 808 O O . LEU A 1 100 ? 6.884 14.766 16.151 1.00 76.94 100 LEU A O 1
ATOM 812 N N . PRO A 1 101 ? 8.855 13.695 16.292 1.00 87.81 101 PRO A N 1
ATOM 813 C CA . PRO A 1 101 ? 8.676 12.986 15.034 1.00 87.81 101 PRO A CA 1
ATOM 814 C C . PRO A 1 101 ? 7.600 11.902 15.155 1.00 87.81 101 PRO A C 1
ATOM 816 O O . PRO A 1 101 ? 7.526 11.186 16.158 1.00 87.81 101 PRO A O 1
ATOM 819 N N . LYS A 1 102 ? 6.847 11.694 14.072 1.00 92.25 102 LYS A N 1
ATOM 820 C CA . LYS A 1 102 ? 5.889 10.591 13.963 1.00 92.25 102 LYS A CA 1
ATOM 821 C C . LYS A 1 102 ? 6.637 9.262 13.859 1.00 92.25 102 LYS A C 1
ATOM 823 O O . LYS A 1 102 ? 7.474 9.086 12.969 1.00 92.25 102 LYS A O 1
ATOM 828 N N . ARG A 1 103 ? 6.349 8.317 14.757 1.00 95.94 103 ARG A N 1
ATOM 829 C CA . ARG A 1 103 ? 6.975 6.984 14.783 1.00 95.94 103 ARG A CA 1
ATOM 830 C C . ARG A 1 103 ? 5.922 5.900 14.639 1.00 95.94 103 ARG A C 1
ATOM 832 O O . ARG A 1 103 ? 4.997 5.848 15.438 1.00 95.94 103 ARG A O 1
ATOM 839 N N . ILE A 1 104 ? 6.104 5.031 13.649 1.00 97.44 104 ILE A N 1
ATOM 840 C CA . ILE A 1 104 ? 5.218 3.894 13.387 1.00 97.44 104 ILE A CA 1
ATOM 841 C C . ILE A 1 104 ? 5.963 2.597 13.683 1.00 97.44 104 ILE A C 1
ATOM 843 O O . ILE A 1 104 ? 7.085 2.399 13.204 1.00 97.44 104 ILE A O 1
ATOM 847 N N . TYR A 1 105 ? 5.332 1.722 14.460 1.00 97.81 105 TYR A N 1
ATOM 848 C CA . TYR A 1 105 ? 5.908 0.479 14.966 1.00 97.81 105 TYR A CA 1
ATOM 849 C C . TYR A 1 105 ? 5.319 -0.716 14.210 1.00 97.81 105 TYR A C 1
ATOM 851 O O . TYR A 1 105 ? 4.138 -0.730 13.862 1.00 97.81 105 TYR A O 1
ATOM 859 N N . PHE A 1 106 ? 6.163 -1.699 13.909 1.00 98.06 106 PHE A N 1
ATOM 860 C CA . PHE A 1 106 ? 5.810 -2.867 13.108 1.00 98.06 106 PHE A CA 1
ATOM 861 C C . PHE A 1 106 ? 6.316 -4.135 13.796 1.00 98.06 106 PHE A C 1
ATOM 863 O O . PHE A 1 106 ? 7.523 -4.275 14.046 1.00 98.06 106 PHE A O 1
ATOM 870 N N . THR A 1 107 ? 5.424 -5.093 14.031 1.00 98.44 107 THR A N 1
ATOM 871 C CA . THR A 1 107 ? 5.831 -6.475 14.324 1.00 98.44 107 THR A CA 1
ATOM 872 C C . THR A 1 107 ? 6.342 -7.167 13.061 1.00 98.44 107 THR A C 1
ATOM 874 O O . THR A 1 107 ? 6.255 -6.629 11.951 1.00 98.44 107 THR A O 1
ATOM 877 N N . GLN A 1 108 ? 6.913 -8.361 13.218 1.00 97.75 108 GLN A N 1
ATOM 878 C CA . GLN A 1 108 ? 7.313 -9.171 12.068 1.00 97.75 108 GLN A CA 1
ATOM 879 C C . GLN A 1 108 ? 6.093 -9.569 11.222 1.00 97.75 108 GLN A C 1
ATOM 881 O O . GLN A 1 108 ? 6.141 -9.446 9.998 1.00 97.75 108 GLN A O 1
ATOM 886 N N . ASP A 1 109 ? 4.986 -9.936 11.869 1.00 97.94 109 ASP A N 1
ATOM 887 C CA . ASP A 1 109 ? 3.720 -10.265 11.204 1.00 97.94 109 ASP A CA 1
ATOM 888 C C . ASP A 1 109 ? 3.135 -9.054 10.458 1.00 97.94 109 ASP A C 1
ATOM 890 O O . ASP A 1 109 ? 2.663 -9.183 9.328 1.00 97.94 109 ASP A O 1
ATOM 894 N N . ASP A 1 110 ? 3.247 -7.845 11.021 1.00 98.12 110 ASP A N 1
ATOM 895 C CA . ASP A 1 110 ? 2.807 -6.619 10.345 1.00 98.12 110 ASP A CA 1
ATOM 896 C C . ASP A 1 110 ? 3.605 -6.357 9.052 1.00 98.12 110 ASP A C 1
ATOM 898 O O . ASP A 1 110 ? 3.057 -5.830 8.079 1.00 98.12 110 ASP A O 1
ATOM 902 N N . GLN A 1 111 ? 4.900 -6.699 9.027 1.00 98.12 111 GLN A N 1
ATOM 903 C CA . GLN A 1 111 ? 5.737 -6.610 7.822 1.00 98.12 111 GLN A CA 1
ATOM 904 C C . GLN A 1 111 ? 5.443 -7.734 6.819 1.00 98.12 111 GLN A C 1
ATOM 906 O O . GLN A 1 111 ? 5.585 -7.539 5.604 1.00 98.12 111 GLN A O 1
ATOM 911 N N . GLU A 1 112 ? 5.040 -8.906 7.305 1.00 98.12 112 GLU A N 1
ATOM 912 C CA . GLU A 1 112 ? 4.615 -10.023 6.466 1.00 98.12 112 GLU A CA 1
ATOM 913 C C . GLU A 1 112 ? 3.341 -9.668 5.692 1.00 98.12 112 GLU A C 1
ATOM 915 O O . GLU A 1 112 ? 3.310 -9.848 4.477 1.00 98.12 112 GLU A O 1
ATOM 920 N N . LEU A 1 113 ? 2.355 -9.032 6.336 1.00 97.81 113 LEU A N 1
ATOM 921 C CA . LEU A 1 113 ? 1.145 -8.526 5.668 1.00 97.81 113 LEU A CA 1
ATOM 922 C C . LEU A 1 113 ? 1.464 -7.575 4.502 1.00 97.81 113 LEU A C 1
ATOM 924 O O . LEU A 1 113 ? 0.808 -7.609 3.458 1.00 97.81 113 LEU A O 1
ATOM 928 N N . THR A 1 114 ? 2.474 -6.716 4.657 1.00 97.44 114 THR A N 1
ATOM 929 C CA . THR A 1 114 ? 2.958 -5.840 3.578 1.00 97.44 114 THR A CA 1
ATOM 930 C C . THR A 1 114 ? 3.627 -6.637 2.459 1.00 97.44 114 THR A C 1
ATOM 932 O O . THR A 1 114 ? 3.368 -6.386 1.284 1.00 97.44 114 THR A O 1
ATOM 935 N N . THR A 1 115 ? 4.470 -7.611 2.810 1.00 98.25 115 THR A N 1
ATOM 936 C CA . THR A 1 115 ? 5.190 -8.444 1.832 1.00 98.25 115 THR A CA 1
ATOM 937 C C . THR A 1 115 ? 4.223 -9.302 1.013 1.00 98.25 115 THR A C 1
ATOM 939 O O . THR A 1 115 ? 4.373 -9.409 -0.204 1.00 98.25 115 THR A O 1
ATOM 942 N N . ASP A 1 116 ? 3.197 -9.860 1.657 1.00 98.00 116 ASP A N 1
ATOM 943 C CA . ASP A 1 116 ? 2.119 -10.616 1.020 1.00 98.00 116 ASP A CA 1
ATOM 944 C C . ASP A 1 116 ? 1.294 -9.734 0.068 1.00 98.00 116 ASP A C 1
ATOM 946 O O . ASP A 1 116 ? 1.033 -10.120 -1.074 1.00 98.00 116 ASP A O 1
ATOM 950 N N . PHE A 1 117 ? 0.967 -8.498 0.465 1.00 97.75 117 PHE A N 1
ATOM 951 C CA . PHE A 1 117 ? 0.311 -7.554 -0.443 1.00 97.75 117 PHE A CA 1
ATOM 952 C C . PHE A 1 117 ? 1.187 -7.214 -1.656 1.00 97.75 117 PHE A C 1
ATOM 954 O O . PHE A 1 117 ? 0.701 -7.258 -2.785 1.00 97.75 117 PHE A O 1
ATOM 961 N N . PHE A 1 118 ? 2.479 -6.937 -1.462 1.00 97.94 118 PHE A N 1
ATOM 962 C CA . PHE A 1 118 ? 3.398 -6.673 -2.573 1.00 97.94 118 PHE A CA 1
ATOM 963 C C . PHE A 1 118 ? 3.559 -7.879 -3.499 1.00 97.94 118 PHE A C 1
ATOM 965 O O . PHE A 1 118 ? 3.563 -7.704 -4.715 1.00 97.94 118 PHE A O 1
ATOM 972 N N . HIS A 1 119 ? 3.603 -9.097 -2.958 1.00 97.69 119 HIS A N 1
ATOM 973 C CA . HIS A 1 119 ? 3.626 -10.323 -3.753 1.00 97.69 119 HIS A CA 1
ATOM 974 C C . HIS A 1 119 ? 2.403 -10.454 -4.672 1.00 97.69 119 HIS A C 1
ATOM 976 O O . HIS A 1 119 ? 2.551 -10.717 -5.867 1.00 97.69 119 HIS A O 1
ATOM 982 N N . ASN A 1 120 ? 1.191 -10.273 -4.140 1.00 96.88 120 ASN A N 1
ATOM 983 C CA . ASN A 1 120 ? -0.039 -10.435 -4.924 1.00 96.88 120 ASN A CA 1
ATOM 984 C C . ASN A 1 120 ? -0.310 -9.220 -5.834 1.00 96.88 120 ASN A C 1
ATOM 986 O O . ASN A 1 120 ? -0.797 -9.383 -6.951 1.00 96.88 120 ASN A O 1
ATOM 990 N N . GLY A 1 121 ? 0.032 -8.008 -5.388 1.00 96.75 121 GLY A N 1
ATOM 991 C CA . GLY A 1 121 ? -0.145 -6.770 -6.148 1.00 96.75 121 GLY A CA 1
ATOM 992 C C . GLY A 1 121 ? 0.800 -6.659 -7.343 1.00 96.75 121 GLY A C 1
ATOM 993 O O . GLY A 1 121 ? 0.361 -6.307 -8.436 1.00 96.75 121 GLY A O 1
ATOM 994 N N . MET A 1 122 ? 2.076 -7.023 -7.181 1.00 97.75 122 MET A N 1
ATOM 995 C CA . MET A 1 122 ? 3.049 -6.993 -8.281 1.00 97.75 122 MET A CA 1
ATOM 996 C C . MET A 1 122 ? 2.716 -7.992 -9.394 1.00 97.75 122 MET A C 1
ATOM 998 O O . MET A 1 122 ? 2.990 -7.709 -10.557 1.00 97.75 122 MET A O 1
ATOM 1002 N N . GLN A 1 123 ? 2.033 -9.100 -9.086 1.00 96.81 123 GLN A N 1
ATOM 1003 C CA . GLN A 1 123 ? 1.576 -10.066 -10.096 1.00 96.81 123 GLN A CA 1
ATOM 1004 C C . GLN A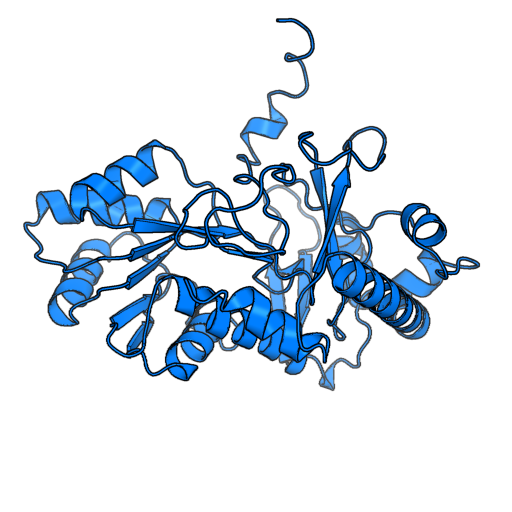 1 123 ? 0.532 -9.505 -11.081 1.00 96.81 123 GLN A C 1
ATOM 1006 O O . GLN A 1 123 ? 0.235 -10.125 -12.100 1.00 96.81 123 GLN A O 1
ATOM 1011 N N . LEU A 1 124 ? -0.027 -8.317 -10.816 1.00 95.94 124 LEU A N 1
ATOM 1012 C CA . LEU A 1 124 ? -0.898 -7.612 -11.765 1.00 95.94 124 LEU A CA 1
ATOM 1013 C C . LEU A 1 124 ? -0.129 -6.996 -12.938 1.00 95.94 124 LEU A C 1
ATOM 1015 O O . LEU A 1 124 ? -0.735 -6.673 -13.963 1.00 95.94 124 LEU A O 1
ATOM 1019 N N . MET A 1 125 ? 1.178 -6.795 -12.776 1.00 96.50 125 MET A N 1
ATOM 1020 C CA . MET A 1 125 ? 2.024 -6.116 -13.751 1.00 96.50 125 MET A CA 1
ATOM 1021 C C . MET A 1 125 ? 3.316 -6.857 -14.065 1.00 96.50 125 MET A C 1
ATOM 1023 O O . MET A 1 125 ? 3.955 -6.468 -15.030 1.00 96.50 125 MET A O 1
ATOM 1027 N N . ALA A 1 126 ? 3.697 -7.897 -13.322 1.00 97.31 126 ALA A N 1
ATOM 1028 C CA . ALA A 1 126 ? 4.890 -8.704 -13.565 1.00 97.31 126 ALA A CA 1
ATOM 1029 C C . ALA A 1 126 ? 4.681 -10.189 -13.258 1.00 97.31 126 ALA A C 1
ATOM 1031 O O . ALA A 1 126 ? 3.770 -10.560 -12.523 1.00 97.31 126 ALA A O 1
ATOM 1032 N N . ASP A 1 127 ? 5.529 -11.033 -13.831 1.00 96.94 127 ASP A N 1
ATOM 1033 C CA . ASP A 1 127 ? 5.571 -12.474 -13.619 1.00 96.94 127 ASP A CA 1
ATOM 1034 C C . ASP A 1 127 ? 7.017 -12.978 -13.465 1.00 96.94 127 ASP A C 1
ATOM 1036 O O . ASP A 1 127 ? 7.968 -12.200 -13.421 1.00 96.94 127 ASP A O 1
ATOM 1040 N N . ALA A 1 128 ? 7.189 -14.294 -13.327 1.00 97.75 128 ALA A N 1
ATOM 1041 C CA . ALA A 1 128 ? 8.483 -14.925 -13.065 1.00 97.75 128 ALA A CA 1
ATOM 1042 C C . ALA A 1 128 ? 9.550 -14.681 -14.152 1.00 97.75 128 ALA A C 1
ATOM 1044 O O . ALA A 1 128 ? 10.737 -14.867 -13.889 1.00 97.75 128 ALA A O 1
ATOM 1045 N N . SER A 1 129 ? 9.150 -14.310 -15.372 1.00 97.94 129 SER A N 1
ATOM 1046 C CA . SER A 1 129 ? 10.073 -14.042 -16.481 1.00 97.94 129 SER A CA 1
ATOM 1047 C C . SER A 1 129 ? 10.712 -12.653 -16.416 1.00 97.94 129 SER A C 1
ATOM 1049 O O . SER A 1 129 ? 11.668 -12.383 -17.142 1.00 97.94 129 SER A O 1
ATOM 1051 N N . ASP A 1 130 ? 10.218 -11.784 -15.534 1.00 98.56 130 ASP A N 1
ATOM 1052 C CA . ASP A 1 130 ? 10.649 -10.399 -15.458 1.00 98.56 130 ASP A CA 1
ATOM 1053 C C . ASP A 1 130 ? 11.909 -10.164 -14.630 1.00 98.56 130 ASP A C 1
ATOM 1055 O O . ASP A 1 130 ? 12.169 -10.822 -13.617 1.00 98.56 130 ASP A O 1
ATOM 1059 N N . THR A 1 131 ? 12.626 -9.109 -15.016 1.00 98.81 131 THR A N 1
ATOM 1060 C CA . THR A 1 131 ? 13.611 -8.441 -14.166 1.00 98.81 131 THR A CA 1
ATOM 1061 C C . THR A 1 131 ? 13.005 -7.137 -13.649 1.00 98.81 131 THR A C 1
ATOM 1063 O O . THR A 1 131 ? 12.722 -6.215 -14.421 1.00 98.81 131 THR A O 1
ATOM 1066 N N . VAL A 1 132 ? 12.814 -7.056 -12.332 1.00 98.81 132 VAL A N 1
ATOM 1067 C CA . VAL A 1 132 ? 12.191 -5.927 -11.637 1.00 98.81 132 VAL A CA 1
ATOM 1068 C C . VAL A 1 132 ? 13.249 -5.030 -10.998 1.00 98.81 132 VAL A C 1
ATOM 1070 O O . VAL A 1 132 ? 13.948 -5.430 -10.067 1.00 98.81 132 VAL A O 1
ATOM 1073 N N . MET A 1 133 ? 13.328 -3.785 -11.452 1.00 98.56 133 MET A N 1
ATOM 1074 C CA . MET A 1 133 ? 14.143 -2.737 -10.845 1.00 98.56 133 MET A CA 1
ATOM 1075 C C . MET A 1 133 ? 13.383 -2.061 -9.700 1.00 98.56 133 MET A C 1
ATOM 1077 O O . MET A 1 133 ? 12.270 -1.572 -9.893 1.00 98.56 133 MET A O 1
ATOM 1081 N N . ILE A 1 134 ? 13.990 -1.981 -8.515 1.00 98.31 134 ILE A N 1
ATOM 1082 C CA . ILE A 1 134 ? 13.412 -1.298 -7.350 1.00 98.31 134 ILE A CA 1
ATOM 1083 C C . ILE A 1 134 ? 14.214 -0.031 -7.049 1.00 98.31 134 ILE A C 1
ATOM 1085 O O . ILE A 1 134 ? 15.325 -0.083 -6.511 1.00 98.31 134 ILE A O 1
ATOM 1089 N N . LEU A 1 135 ? 13.599 1.112 -7.350 1.00 97.12 135 LEU A N 1
ATOM 1090 C CA . LEU A 1 135 ? 14.091 2.464 -7.083 1.00 97.12 135 LEU A CA 1
ATOM 1091 C C . LEU A 1 135 ? 13.401 3.074 -5.855 1.00 97.12 135 LEU A C 1
ATOM 1093 O O . LEU A 1 135 ? 12.876 4.186 -5.881 1.00 97.12 135 LEU A O 1
ATOM 1097 N N . MET A 1 136 ? 13.367 2.297 -4.775 1.00 95.69 136 MET A N 1
ATOM 1098 C CA . MET A 1 136 ? 12.729 2.625 -3.499 1.00 95.69 136 MET A CA 1
ATOM 1099 C C . MET A 1 136 ? 13.711 2.334 -2.359 1.00 95.69 136 MET A C 1
ATOM 1101 O O . MET A 1 136 ? 14.568 1.468 -2.535 1.00 95.69 136 MET A O 1
ATOM 1105 N N . PRO A 1 137 ? 13.605 2.968 -1.173 1.00 94.12 137 PRO A N 1
ATOM 1106 C CA . PRO A 1 137 ? 14.498 2.675 -0.051 1.00 94.12 137 PRO A CA 1
ATOM 1107 C C . PRO A 1 137 ? 14.576 1.170 0.244 1.00 94.12 137 PRO A C 1
ATOM 1109 O O . PRO A 1 137 ? 13.577 0.594 0.660 1.00 94.12 137 PRO A O 1
ATOM 1112 N N . CYS A 1 138 ? 15.742 0.553 0.024 1.00 91.81 138 CYS A N 1
ATOM 1113 C CA . CYS A 1 138 ? 15.955 -0.899 0.145 1.00 91.81 138 CYS A CA 1
ATOM 1114 C C . CYS A 1 138 ? 17.109 -1.288 1.088 1.00 91.81 138 CYS A C 1
ATOM 1116 O O . CYS A 1 138 ? 17.230 -2.445 1.469 1.00 91.81 138 CYS A O 1
ATOM 1118 N N . ARG A 1 139 ? 17.966 -0.334 1.491 1.00 88.00 139 ARG A N 1
ATOM 1119 C CA . ARG A 1 139 ? 19.204 -0.624 2.246 1.00 88.00 139 ARG A CA 1
ATOM 1120 C C . ARG A 1 139 ? 18.971 -1.136 3.670 1.00 88.00 139 ARG A C 1
ATOM 1122 O O . ARG A 1 139 ? 19.853 -1.762 4.243 1.00 88.00 139 ARG A O 1
ATOM 1129 N N . ARG A 1 140 ? 17.829 -0.806 4.278 1.00 91.25 140 ARG A N 1
ATOM 1130 C CA . ARG A 1 140 ? 17.504 -1.205 5.655 1.00 91.25 140 ARG A CA 1
ATOM 1131 C C . ARG A 1 140 ? 16.501 -2.361 5.627 1.00 91.25 140 ARG A C 1
ATOM 1133 O O . ARG A 1 140 ? 15.489 -2.213 4.937 1.00 91.25 140 ARG A O 1
ATOM 1140 N N . PRO A 1 141 ? 16.703 -3.441 6.401 1.00 94.00 141 PRO A N 1
ATOM 1141 C CA . PRO A 1 141 ? 15.683 -4.470 6.575 1.00 94.00 141 PRO A CA 1
ATOM 1142 C C . PRO A 1 141 ? 14.345 -3.855 7.002 1.00 94.00 141 PRO A C 1
ATOM 1144 O O . PRO A 1 141 ? 14.309 -2.926 7.818 1.00 94.00 141 PRO A O 1
ATOM 1147 N N . GLY A 1 142 ? 13.252 -4.318 6.404 1.00 93.31 142 GLY A N 1
ATOM 1148 C CA . GLY A 1 142 ? 11.913 -3.787 6.658 1.00 93.31 142 GLY A CA 1
ATOM 1149 C C . GLY A 1 142 ? 11.642 -2.397 6.082 1.00 93.31 142 GLY A C 1
ATOM 1150 O O . GLY A 1 142 ? 10.689 -1.727 6.478 1.00 93.31 142 GLY A O 1
ATOM 1151 N N . SER A 1 143 ? 12.496 -1.912 5.179 1.00 95.00 143 SER A N 1
ATOM 1152 C CA . SER A 1 143 ? 12.181 -0.759 4.330 1.00 95.00 143 SER A CA 1
ATOM 1153 C C . SER A 1 143 ? 11.258 -1.168 3.183 1.00 95.00 143 SER A C 1
ATOM 1155 O O . SER A 1 143 ? 11.224 -2.329 2.794 1.00 95.00 143 SER A O 1
ATOM 1157 N N . ILE A 1 144 ? 10.517 -0.218 2.608 1.00 95.75 144 ILE A N 1
ATOM 1158 C CA . ILE A 1 144 ? 9.551 -0.504 1.537 1.00 95.75 144 ILE A CA 1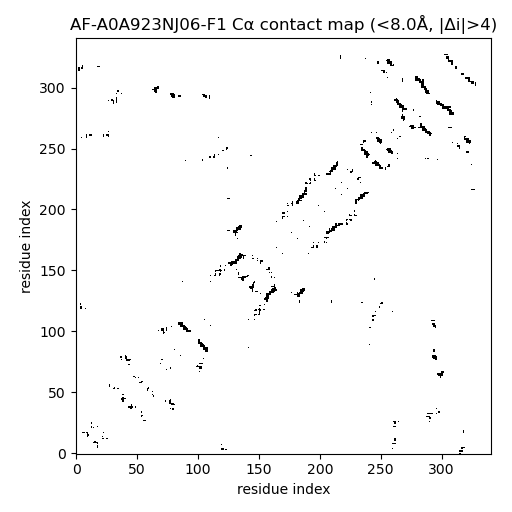
ATOM 1159 C C . ILE A 1 144 ? 10.164 -1.279 0.359 1.00 95.75 144 ILE A C 1
ATOM 1161 O O . ILE A 1 144 ? 9.554 -2.228 -0.120 1.00 95.75 144 ILE A O 1
ATOM 1165 N N . GLY A 1 145 ? 11.380 -0.930 -0.068 1.00 96.88 145 GLY A N 1
ATOM 1166 C CA . GLY A 1 145 ? 12.093 -1.617 -1.141 1.00 96.88 145 GLY A CA 1
ATOM 1167 C C . GLY A 1 145 ? 12.581 -3.011 -0.744 1.00 96.88 145 GLY A C 1
ATOM 1168 O O . GLY A 1 145 ? 12.558 -3.904 -1.583 1.00 96.88 145 GLY A O 1
ATOM 1169 N N . ASP A 1 146 ? 12.959 -3.224 0.522 1.00 97.69 146 ASP A N 1
ATOM 1170 C CA . ASP A 1 146 ? 13.284 -4.559 1.052 1.00 97.69 146 ASP A CA 1
ATOM 1171 C C . ASP A 1 146 ? 12.039 -5.463 1.073 1.00 97.69 146 ASP A C 1
ATOM 1173 O O . ASP A 1 146 ? 12.044 -6.558 0.515 1.00 97.69 146 ASP A O 1
ATOM 1177 N N . LEU A 1 147 ? 10.925 -4.972 1.625 1.00 98.19 147 LEU A N 1
ATOM 1178 C CA . LEU A 1 147 ? 9.651 -5.699 1.644 1.00 98.19 147 LEU A CA 1
ATOM 1179 C C . LEU A 1 147 ? 9.164 -6.025 0.224 1.00 98.19 147 LEU A C 1
ATOM 1181 O O . LEU A 1 147 ? 8.720 -7.142 -0.041 1.00 98.19 147 LEU A O 1
ATOM 1185 N N . LEU A 1 148 ? 9.269 -5.064 -0.697 1.00 98.31 148 LEU A N 1
ATOM 1186 C CA . LEU A 1 148 ? 8.892 -5.233 -2.099 1.00 98.31 148 LEU A CA 1
ATOM 1187 C C . LEU A 1 148 ? 9.775 -6.267 -2.796 1.00 98.31 148 LEU A C 1
ATOM 1189 O O . LEU A 1 148 ? 9.242 -7.147 -3.467 1.00 98.31 148 LEU A O 1
ATOM 1193 N N . LYS A 1 149 ? 11.098 -6.212 -2.589 1.00 98.50 149 LYS A N 1
ATOM 1194 C CA . LYS A 1 149 ? 12.043 -7.218 -3.092 1.00 98.50 149 LYS A CA 1
ATOM 1195 C C . LYS A 1 149 ? 11.602 -8.620 -2.677 1.00 98.50 149 LYS A C 1
ATOM 1197 O O . LYS A 1 149 ? 11.422 -9.474 -3.539 1.00 98.50 149 LYS A O 1
ATOM 1202 N N . ARG A 1 150 ? 11.340 -8.830 -1.383 1.00 98.38 150 ARG A N 1
ATOM 1203 C CA . ARG A 1 150 ? 10.889 -10.129 -0.854 1.00 98.38 150 ARG A CA 1
ATOM 1204 C C . ARG A 1 150 ? 9.562 -10.573 -1.476 1.00 98.38 150 ARG A C 1
ATOM 1206 O O . ARG A 1 150 ? 9.393 -11.752 -1.767 1.00 98.38 150 ARG A O 1
ATOM 1213 N N . GLY A 1 151 ? 8.626 -9.647 -1.693 1.00 98.06 151 GLY A N 1
ATOM 1214 C CA . GLY A 1 151 ? 7.343 -9.937 -2.342 1.00 98.06 151 GLY A CA 1
ATOM 1215 C C . GLY A 1 151 ? 7.493 -10.354 -3.810 1.00 98.06 151 GLY A C 1
ATOM 1216 O O . GLY A 1 151 ? 6.829 -11.291 -4.255 1.00 98.06 151 GLY A O 1
ATOM 1217 N N . VAL A 1 152 ? 8.393 -9.695 -4.544 1.00 98.44 152 VAL A N 1
ATOM 1218 C CA . VAL A 1 152 ? 8.694 -9.998 -5.951 1.00 98.44 152 VAL A CA 1
ATOM 1219 C C . VAL A 1 152 ? 9.400 -11.347 -6.098 1.00 98.44 152 VAL A C 1
ATOM 1221 O O . VAL A 1 152 ? 8.989 -12.178 -6.907 1.00 98.44 152 VAL A O 1
ATOM 1224 N N . GLU A 1 153 ? 10.395 -11.619 -5.253 1.00 98.38 153 GLU A N 1
ATOM 1225 C CA . GLU A 1 153 ? 11.141 -12.886 -5.268 1.00 98.38 153 GLU A CA 1
ATOM 1226 C C . GLU A 1 153 ? 10.231 -14.107 -5.029 1.00 98.38 153 GLU A C 1
ATOM 1228 O O . GLU A 1 153 ? 10.483 -15.179 -5.578 1.00 98.38 153 GLU A O 1
ATOM 1233 N N . ARG A 1 154 ? 9.118 -13.953 -4.291 1.00 97.88 154 ARG A N 1
ATOM 1234 C CA . ARG A 1 154 ? 8.147 -15.039 -4.038 1.00 97.88 154 ARG A CA 1
ATOM 1235 C C . ARG A 1 154 ? 7.466 -15.590 -5.290 1.00 97.88 154 ARG A C 1
ATOM 1237 O O . ARG A 1 154 ? 7.046 -16.742 -5.259 1.00 97.88 154 ARG A O 1
ATOM 1244 N N . PHE A 1 155 ? 7.309 -14.804 -6.359 1.00 96.38 155 PHE A N 1
ATOM 1245 C CA . PHE A 1 155 ? 6.774 -15.315 -7.632 1.00 96.38 155 PHE A CA 1
ATOM 1246 C C . PHE A 1 155 ? 7.868 -15.606 -8.669 1.00 96.38 155 PHE A C 1
ATOM 1248 O O . PHE A 1 155 ? 7.551 -15.872 -9.823 1.00 96.38 155 PHE A O 1
ATOM 1255 N N . GLY A 1 156 ? 9.142 -15.606 -8.260 1.00 97.75 156 GLY A N 1
ATOM 1256 C CA . GLY A 1 156 ? 10.268 -16.078 -9.070 1.00 97.75 156 GLY A CA 1
ATOM 1257 C C . GLY A 1 156 ? 10.908 -15.041 -9.994 1.00 97.75 156 GLY A C 1
ATOM 1258 O O . GLY A 1 156 ? 11.856 -15.386 -10.695 1.00 97.75 156 GLY A O 1
ATOM 1259 N N . ALA A 1 157 ? 10.438 -13.792 -9.993 1.00 98.38 157 ALA A N 1
ATOM 1260 C CA . ALA A 1 157 ? 11.051 -12.729 -10.784 1.00 98.38 157 ALA A CA 1
ATOM 1261 C C . ALA A 1 157 ? 12.424 -12.324 -10.233 1.00 98.38 157 ALA A C 1
ATOM 1263 O O . ALA A 1 157 ? 12.671 -12.356 -9.022 1.00 98.38 157 ALA A O 1
ATOM 1264 N N . LYS A 1 158 ? 13.314 -11.888 -11.128 1.00 98.56 158 LYS A N 1
ATOM 1265 C CA . LYS A 1 158 ? 14.625 -11.348 -10.748 1.00 98.56 158 LYS A CA 1
ATOM 1266 C C . LYS A 1 158 ? 14.456 -9.935 -10.207 1.00 98.56 158 LYS A C 1
ATOM 1268 O O . LYS A 1 158 ? 13.658 -9.163 -10.730 1.00 98.56 158 LYS A O 1
ATOM 1273 N N . VAL A 1 159 ? 15.244 -9.566 -9.198 1.00 98.56 159 VAL A N 1
ATOM 1274 C CA . VAL A 1 159 ? 15.188 -8.228 -8.597 1.00 98.56 159 VAL A CA 1
ATOM 1275 C C . VAL A 1 159 ? 16.533 -7.522 -8.702 1.00 98.56 159 VAL A C 1
ATOM 1277 O O . VAL A 1 159 ? 17.551 -8.037 -8.247 1.00 98.56 159 VAL A O 1
ATOM 1280 N N . VAL A 1 160 ? 16.509 -6.295 -9.221 1.00 98.12 160 VAL A N 1
ATOM 1281 C CA . VAL A 1 160 ? 17.611 -5.331 -9.145 1.00 98.12 160 VAL A CA 1
ATOM 1282 C C . VAL A 1 160 ? 17.235 -4.270 -8.108 1.00 98.12 160 VAL A C 1
ATOM 1284 O O . VAL A 1 160 ? 16.535 -3.299 -8.394 1.00 98.12 160 VAL A O 1
ATOM 1287 N N . ALA A 1 161 ? 17.655 -4.480 -6.860 1.00 96.50 161 ALA A N 1
ATOM 1288 C CA . ALA A 1 161 ? 17.323 -3.597 -5.741 1.00 96.50 161 ALA A CA 1
ATOM 1289 C C . ALA A 1 161 ? 18.346 -2.462 -5.595 1.00 96.50 161 ALA A C 1
ATOM 1291 O O . ALA A 1 161 ? 19.231 -2.519 -4.745 1.00 96.50 161 ALA A O 1
ATOM 1292 N N . TYR A 1 162 ? 18.215 -1.424 -6.420 1.00 95.69 162 TYR A N 1
ATOM 1293 C CA . TYR A 1 162 ? 19.160 -0.304 -6.447 1.00 95.69 162 TYR A CA 1
ATOM 1294 C C . TYR A 1 162 ? 19.018 0.640 -5.246 1.00 95.69 162 TYR A C 1
ATOM 1296 O O . TYR A 1 162 ? 20.010 1.046 -4.640 1.00 95.69 162 TYR A O 1
ATOM 1304 N N . GLY A 1 163 ? 17.781 0.974 -4.870 1.00 94.56 163 GLY A N 1
ATOM 1305 C CA . GLY A 1 163 ? 17.515 2.027 -3.889 1.00 94.56 163 GLY A CA 1
ATOM 1306 C C . GLY A 1 163 ? 17.094 3.346 -4.529 1.00 94.56 163 GLY A C 1
ATOM 1307 O O . GLY A 1 163 ? 16.849 3.417 -5.728 1.00 94.56 163 GLY A O 1
ATOM 1308 N N . LEU A 1 164 ? 16.995 4.408 -3.727 1.00 92.12 164 LEU A N 1
ATOM 1309 C CA . LEU A 1 164 ? 16.731 5.743 -4.268 1.00 92.12 164 LEU A CA 1
ATOM 1310 C C . LEU A 1 164 ? 17.953 6.255 -5.055 1.00 92.12 164 LEU A C 1
ATOM 1312 O O . LEU A 1 164 ? 19.066 6.137 -4.538 1.00 92.12 164 LEU A O 1
ATOM 1316 N N . PRO A 1 165 ? 17.761 6.844 -6.250 1.00 89.00 165 PRO A N 1
ATOM 1317 C CA . PRO A 1 165 ? 18.821 7.556 -6.960 1.00 89.00 165 PRO A CA 1
ATOM 1318 C C . PRO A 1 165 ? 19.338 8.750 -6.150 1.00 89.00 165 PRO A C 1
ATOM 1320 O O . PRO A 1 165 ? 18.548 9.468 -5.537 1.00 89.00 165 PRO A O 1
ATOM 1323 N N . ASP A 1 166 ? 20.639 9.027 -6.219 1.00 79.56 166 ASP A N 1
ATOM 1324 C CA . ASP A 1 166 ? 21.272 10.183 -5.564 1.00 79.56 166 ASP A CA 1
ATOM 1325 C C . ASP A 1 166 ? 21.500 11.392 -6.501 1.00 79.56 166 ASP A C 1
ATOM 1327 O O . ASP A 1 166 ? 22.288 12.289 -6.217 1.00 79.56 166 ASP A O 1
ATOM 1331 N N . GLY A 1 167 ? 20.776 11.459 -7.623 1.00 71.56 167 GLY A N 1
ATOM 1332 C CA . GLY A 1 167 ? 20.826 12.569 -8.584 1.00 71.56 167 GLY A CA 1
ATOM 1333 C C . GLY A 1 167 ? 21.983 12.494 -9.591 1.00 71.56 167 GLY A C 1
ATOM 1334 O O . GLY A 1 167 ? 21.776 12.782 -10.775 1.00 71.56 167 GLY A O 1
ATOM 1335 N N . SER A 1 168 ? 23.171 12.055 -9.166 1.00 71.75 168 SER A N 1
ATOM 1336 C CA . SER A 1 168 ? 24.319 11.777 -10.049 1.00 71.75 168 SER A CA 1
ATOM 1337 C C . SER A 1 168 ? 24.182 10.456 -10.810 1.00 71.75 168 SER A C 1
ATOM 1339 O O . SER A 1 168 ? 24.652 10.337 -11.942 1.00 71.75 168 SER A O 1
ATOM 1341 N N . ASP A 1 169 ? 23.475 9.492 -10.229 1.00 85.25 169 ASP A N 1
ATOM 1342 C CA . ASP A 1 169 ? 23.514 8.090 -10.645 1.00 85.25 169 ASP A CA 1
ATOM 1343 C C . ASP A 1 169 ? 22.655 7.697 -11.857 1.00 85.25 169 ASP A C 1
ATOM 1345 O O . ASP A 1 169 ? 22.728 6.560 -12.324 1.00 85.25 169 ASP A O 1
ATOM 1349 N N . TYR A 1 170 ? 21.833 8.591 -12.412 1.00 93.19 170 TYR A N 1
ATOM 1350 C CA . TYR A 1 170 ? 20.831 8.188 -13.412 1.00 93.19 170 TYR A CA 1
ATOM 1351 C C . TYR A 1 170 ? 21.407 7.524 -14.674 1.00 93.19 170 TYR A C 1
ATOM 1353 O O . TYR A 1 170 ? 20.792 6.602 -15.198 1.00 93.19 170 TYR A O 1
ATOM 1361 N N . GLY A 1 171 ? 22.586 7.940 -15.151 1.00 93.19 171 GLY A N 1
ATOM 1362 C CA . GLY A 1 171 ? 23.238 7.275 -16.290 1.00 93.19 171 GLY A CA 1
ATOM 1363 C C . GLY A 1 171 ? 23.665 5.842 -15.958 1.00 93.19 171 GLY A C 1
ATOM 1364 O O . GLY A 1 171 ? 23.430 4.921 -16.736 1.00 93.19 171 GLY A O 1
ATOM 1365 N N . ARG A 1 172 ? 24.208 5.632 -14.751 1.00 94.12 172 ARG A N 1
ATOM 1366 C CA . ARG A 1 172 ? 24.573 4.298 -14.266 1.00 94.12 172 ARG A CA 1
ATOM 1367 C C . ARG A 1 172 ? 23.343 3.413 -14.086 1.00 94.12 172 ARG A C 1
ATOM 1369 O O . ARG A 1 172 ? 23.393 2.234 -14.422 1.00 94.12 172 ARG A O 1
ATOM 1376 N N . ILE A 1 173 ? 22.241 3.975 -13.594 1.00 96.81 173 ILE A N 1
ATOM 1377 C CA . ILE A 1 173 ? 20.968 3.262 -13.472 1.00 96.81 173 ILE A CA 1
ATOM 1378 C C . ILE A 1 173 ? 20.473 2.796 -14.845 1.00 96.81 173 ILE A C 1
ATOM 1380 O O . ILE A 1 173 ? 20.123 1.628 -14.980 1.00 96.81 173 ILE A O 1
ATOM 1384 N N . LEU A 1 174 ? 20.478 3.666 -15.860 1.00 97.00 174 LEU A N 1
ATOM 1385 C CA . LEU A 1 174 ? 20.055 3.303 -17.218 1.00 97.00 174 LEU A CA 1
ATOM 1386 C C . LEU A 1 174 ? 20.922 2.189 -17.811 1.00 97.00 174 LEU A C 1
ATOM 1388 O O . LEU A 1 174 ? 20.383 1.231 -18.360 1.00 97.00 174 LEU A O 1
ATOM 1392 N N . GLN A 1 175 ? 22.240 2.263 -17.615 1.00 96.25 175 GLN A N 1
ATOM 1393 C CA . GLN A 1 175 ? 23.155 1.198 -18.020 1.00 96.25 175 GLN A CA 1
ATOM 1394 C C . GLN A 1 175 ? 22.816 -0.134 -17.328 1.00 96.25 175 GLN A C 1
ATOM 1396 O O . GLN A 1 175 ? 22.724 -1.162 -17.987 1.00 96.25 175 GLN A O 1
ATOM 1401 N N . ILE A 1 176 ? 22.570 -0.125 -16.013 1.00 97.19 176 ILE A N 1
ATOM 1402 C CA . ILE A 1 176 ? 22.164 -1.332 -15.274 1.00 97.19 176 ILE A CA 1
ATOM 1403 C C . ILE A 1 176 ? 20.825 -1.867 -15.794 1.00 97.19 176 ILE A C 1
ATOM 1405 O O . ILE A 1 176 ? 20.659 -3.083 -15.906 1.00 97.19 176 ILE A O 1
ATOM 1409 N N . MET A 1 177 ? 19.871 -0.980 -16.092 1.00 98.19 177 MET A N 1
ATOM 1410 C CA . MET A 1 177 ? 18.564 -1.363 -16.626 1.00 98.19 177 MET A CA 1
ATOM 1411 C C . MET A 1 177 ? 18.691 -2.062 -17.982 1.00 98.19 177 MET A C 1
ATOM 1413 O O . MET A 1 177 ? 18.020 -3.069 -18.200 1.00 98.19 177 MET A O 1
ATOM 1417 N N . GLU A 1 178 ? 19.561 -1.566 -18.859 1.00 97.81 178 GLU A N 1
ATOM 1418 C CA . GLU A 1 178 ? 19.860 -2.171 -20.159 1.00 97.81 178 GLU A CA 1
ATOM 1419 C C . GLU A 1 178 ? 20.607 -3.507 -20.003 1.00 97.81 178 GLU A C 1
ATOM 1421 O O . GLU A 1 178 ? 20.121 -4.537 -20.467 1.00 97.81 178 GLU A O 1
ATOM 1426 N N . GLU A 1 179 ? 21.722 -3.526 -19.263 1.00 97.88 179 GLU A N 1
ATOM 1427 C CA . GLU A 1 179 ? 22.553 -4.721 -19.031 1.00 97.88 179 GLU A CA 1
ATOM 1428 C C . GLU A 1 179 ? 21.773 -5.865 -18.364 1.00 97.88 179 GLU A C 1
ATOM 1430 O O . GLU A 1 179 ? 21.985 -7.039 -18.671 1.00 97.88 179 GLU A O 1
ATOM 1435 N N . SER A 1 180 ? 20.857 -5.531 -17.450 1.00 97.81 180 SER A N 1
ATOM 1436 C CA . SER A 1 180 ? 20.048 -6.514 -16.717 1.00 97.81 180 SER A CA 1
ATOM 1437 C C . SER A 1 180 ? 18.753 -6.894 -17.442 1.00 97.81 180 SER A C 1
ATOM 1439 O O . SER A 1 180 ? 18.012 -7.748 -16.944 1.00 97.81 180 SER A O 1
ATOM 1441 N N . GLY A 1 181 ? 18.450 -6.254 -18.578 1.00 97.88 181 GLY A N 1
ATOM 1442 C CA . GLY A 1 181 ? 17.199 -6.446 -19.310 1.00 97.88 181 GLY A CA 1
ATOM 1443 C C . GLY A 1 181 ? 15.971 -6.154 -18.447 1.00 97.88 181 GLY A C 1
ATOM 1444 O O . GLY A 1 181 ? 15.085 -6.998 -18.329 1.00 97.88 181 GLY A O 1
ATOM 1445 N N . VAL A 1 182 ? 15.938 -4.997 -17.780 1.00 98.62 182 VAL A N 1
ATOM 1446 C CA . VAL A 1 182 ? 14.828 -4.604 -16.899 1.00 98.62 182 VAL A CA 1
ATOM 1447 C C . VAL A 1 182 ? 13.541 -4.447 -17.706 1.00 98.62 182 VAL A C 1
ATOM 1449 O O . VAL A 1 182 ? 13.440 -3.595 -18.587 1.00 98.62 182 VAL A O 1
ATOM 1452 N N . THR A 1 183 ? 12.532 -5.234 -17.342 1.00 98.75 183 THR A N 1
ATOM 1453 C CA . THR A 1 183 ? 11.202 -5.231 -17.966 1.00 98.75 183 THR A CA 1
ATOM 1454 C C . THR A 1 183 ? 10.156 -4.547 -17.088 1.00 98.75 183 THR A C 1
ATOM 1456 O O . THR A 1 183 ? 9.160 -4.031 -17.598 1.00 98.75 183 THR A O 1
ATOM 1459 N N . CYS A 1 184 ? 10.383 -4.466 -15.775 1.00 98.75 184 CYS A N 1
ATOM 1460 C CA . CYS A 1 184 ? 9.500 -3.775 -14.843 1.00 98.75 184 CYS A CA 1
ATOM 1461 C C . CYS A 1 184 ? 10.291 -2.877 -13.885 1.00 98.75 184 CYS A C 1
ATOM 1463 O O . CYS A 1 184 ? 11.325 -3.286 -13.368 1.00 98.75 184 CYS A O 1
ATOM 1465 N N . ALA A 1 185 ? 9.791 -1.680 -13.581 1.00 98.62 185 ALA A N 1
ATOM 1466 C CA . ALA A 1 185 ? 10.403 -0.788 -12.592 1.00 98.62 185 ALA A CA 1
ATOM 1467 C C . ALA A 1 185 ? 9.396 -0.328 -11.533 1.00 98.62 185 ALA A C 1
ATOM 1469 O O . ALA A 1 185 ? 8.226 -0.111 -11.836 1.00 98.62 185 ALA A O 1
ATOM 1470 N N . VAL A 1 186 ? 9.853 -0.145 -10.294 1.00 98.56 186 VAL A N 1
ATOM 1471 C CA . VAL A 1 186 ? 9.079 0.470 -9.206 1.00 98.56 186 VAL A CA 1
ATOM 1472 C C . VAL A 1 186 ? 9.836 1.682 -8.688 1.00 98.56 186 VAL A C 1
ATOM 1474 O O . VAL A 1 186 ? 10.979 1.539 -8.253 1.00 98.56 186 VAL A O 1
ATOM 1477 N N . ALA A 1 187 ? 9.230 2.866 -8.750 1.00 97.19 187 ALA A N 1
ATOM 1478 C CA . ALA A 1 187 ? 9.938 4.125 -8.526 1.00 97.19 187 ALA A CA 1
ATOM 1479 C C . ALA A 1 187 ? 9.016 5.261 -8.058 1.00 97.19 187 ALA A C 1
ATOM 1481 O O . ALA A 1 187 ? 7.799 5.221 -8.250 1.00 97.19 187 ALA A O 1
ATOM 1482 N N . LEU A 1 188 ? 9.618 6.325 -7.517 1.00 95.06 188 LEU A N 1
ATOM 1483 C CA . LEU A 1 188 ? 8.933 7.614 -7.395 1.00 95.06 188 LEU A CA 1
ATOM 1484 C C . LEU A 1 188 ? 8.744 8.234 -8.796 1.00 95.06 188 LEU A C 1
ATOM 1486 O O . LEU A 1 188 ? 9.662 8.149 -9.623 1.00 95.06 188 LEU A O 1
ATOM 1490 N N . PRO A 1 189 ? 7.616 8.924 -9.053 1.00 94.19 189 PRO A N 1
ATOM 1491 C CA . PRO A 1 189 ? 7.326 9.590 -10.326 1.00 94.19 189 PRO A CA 1
ATOM 1492 C C . PRO A 1 189 ? 8.462 10.475 -10.841 1.00 94.19 189 PRO A C 1
ATOM 1494 O O . PRO A 1 189 ? 8.848 10.349 -12.001 1.00 94.19 189 PRO A O 1
ATOM 1497 N N . GLY A 1 190 ? 9.029 11.333 -9.985 1.00 93.75 190 GLY A N 1
ATOM 1498 C CA . GLY A 1 190 ? 10.096 12.261 -10.373 1.00 93.75 190 GLY A CA 1
ATOM 1499 C C . GLY A 1 190 ? 11.383 11.557 -10.809 1.00 93.75 190 GLY A C 1
ATOM 1500 O O . GLY A 1 190 ? 11.942 11.884 -11.853 1.00 93.75 190 GLY A O 1
ATOM 1501 N N . HIS A 1 191 ? 11.820 10.536 -10.062 1.00 95.25 191 HIS A N 1
ATOM 1502 C CA . HIS A 1 191 ? 13.005 9.748 -10.416 1.00 95.25 191 HIS A CA 1
ATOM 1503 C C . HIS A 1 191 ? 12.821 8.999 -11.739 1.00 95.25 191 HIS A C 1
ATOM 1505 O O . HIS A 1 191 ? 13.726 8.983 -12.571 1.00 95.25 191 HIS A O 1
ATOM 1511 N N . MET A 1 192 ? 11.643 8.409 -11.956 1.00 96.69 192 MET A N 1
ATOM 1512 C CA . MET A 1 192 ? 11.354 7.701 -13.202 1.00 96.69 192 MET A CA 1
ATOM 1513 C C . MET A 1 192 ? 11.260 8.657 -14.401 1.00 96.69 192 MET A C 1
ATOM 1515 O O . MET A 1 192 ? 11.740 8.335 -15.486 1.00 96.69 192 MET A O 1
ATOM 1519 N N . ALA A 1 193 ? 10.681 9.846 -14.213 1.00 95.81 193 ALA A N 1
ATOM 1520 C CA . ALA A 1 193 ? 10.605 10.875 -15.247 1.00 95.81 193 ALA A CA 1
ATOM 1521 C C . ALA A 1 193 ? 11.995 11.416 -15.633 1.00 95.81 193 ALA A C 1
ATOM 1523 O O . ALA A 1 193 ? 12.265 11.629 -16.816 1.00 95.81 193 ALA A O 1
ATOM 1524 N N . GLU A 1 194 ? 12.900 11.595 -14.668 1.00 94.94 194 GLU A N 1
ATOM 1525 C CA . GLU A 1 194 ? 14.283 12.000 -14.948 1.00 94.94 194 GLU A CA 1
ATOM 1526 C C . GLU A 1 194 ? 15.074 10.891 -15.663 1.00 94.94 194 GLU A C 1
ATOM 1528 O O . GLU A 1 194 ? 15.817 11.182 -16.602 1.00 94.94 194 GLU A O 1
ATOM 1533 N N . LEU A 1 195 ? 14.863 9.615 -15.307 1.00 96.06 195 LEU A N 1
ATOM 1534 C CA . LEU A 1 195 ? 15.404 8.486 -16.075 1.00 96.06 195 LEU A CA 1
ATOM 1535 C C . LEU A 1 195 ? 14.901 8.496 -17.520 1.00 96.06 195 LEU A C 1
ATOM 1537 O O . LEU A 1 195 ? 15.707 8.342 -18.432 1.00 96.06 195 LEU A O 1
ATOM 1541 N N . ALA A 1 196 ? 13.602 8.729 -17.730 1.00 95.88 196 ALA A N 1
ATOM 1542 C CA . ALA A 1 196 ? 12.991 8.773 -19.060 1.00 95.88 196 ALA A CA 1
ATOM 1543 C C . ALA A 1 196 ? 13.646 9.843 -19.939 1.00 95.88 196 ALA A C 1
ATOM 1545 O O . ALA A 1 196 ? 14.097 9.561 -21.047 1.00 95.88 196 ALA A O 1
ATOM 1546 N N . LYS A 1 197 ? 13.802 11.053 -19.389 1.00 94.19 197 LYS A N 1
ATOM 1547 C CA . LYS A 1 197 ? 14.473 12.173 -20.060 1.00 94.19 197 LYS A CA 1
ATOM 1548 C C . LYS A 1 197 ? 15.897 11.821 -20.500 1.00 94.19 197 LYS A C 1
ATOM 1550 O O . LYS A 1 197 ? 16.326 12.203 -21.585 1.00 94.19 197 LYS A O 1
ATOM 1555 N N . ARG A 1 198 ? 16.659 11.139 -19.641 1.00 93.50 198 ARG A N 1
ATOM 1556 C CA . ARG A 1 198 ? 18.050 10.766 -19.942 1.00 93.50 198 ARG A CA 1
ATOM 1557 C C . ARG A 1 198 ? 18.149 9.568 -20.879 1.00 93.50 198 ARG A C 1
ATOM 1559 O O . ARG A 1 198 ? 19.098 9.512 -21.656 1.00 93.50 198 ARG A O 1
ATOM 1566 N N . ALA A 1 199 ? 17.186 8.650 -20.831 1.00 93.50 199 ALA A N 1
ATOM 1567 C CA . ALA A 1 199 ? 17.113 7.513 -21.740 1.00 93.50 199 ALA A CA 1
ATOM 1568 C C . ALA A 1 199 ? 16.974 7.981 -23.195 1.00 93.50 199 ALA A C 1
ATOM 1570 O O . ALA A 1 199 ? 17.755 7.555 -24.046 1.00 93.50 199 ALA A O 1
ATOM 1571 N N . GLU A 1 200 ? 16.068 8.936 -23.441 1.00 88.19 200 GLU A N 1
ATOM 1572 C CA . GLU A 1 200 ? 15.861 9.569 -24.753 1.00 88.19 200 GLU A CA 1
ATOM 1573 C C . GLU A 1 200 ? 17.137 10.246 -25.280 1.00 88.19 200 GLU A C 1
ATOM 1575 O O . GLU A 1 200 ? 17.442 10.167 -26.467 1.00 88.19 200 GLU A O 1
ATOM 1580 N N . ALA A 1 201 ? 17.919 10.879 -24.398 1.00 87.94 201 ALA A N 1
ATOM 1581 C CA . ALA A 1 201 ? 19.160 11.554 -24.777 1.00 87.94 201 ALA A CA 1
ATOM 1582 C C . ALA A 1 201 ? 20.351 10.599 -25.001 1.00 87.94 201 ALA A C 1
ATOM 1584 O O . ALA A 1 201 ? 21.278 10.944 -25.730 1.00 87.94 201 ALA A O 1
ATOM 1585 N N . GLY A 1 202 ? 20.362 9.435 -24.341 1.00 83.62 202 GLY A N 1
ATOM 1586 C CA . GLY A 1 202 ? 21.513 8.527 -24.286 1.00 83.62 202 GLY A CA 1
ATOM 1587 C C . GLY A 1 202 ? 21.429 7.280 -25.169 1.00 83.62 202 GLY A C 1
ATOM 1588 O O . GLY A 1 202 ? 22.346 6.469 -25.121 1.00 83.62 202 GLY A O 1
ATOM 1589 N N . ASN A 1 203 ? 20.368 7.129 -25.971 1.00 86.69 203 ASN A N 1
ATOM 1590 C CA . ASN A 1 203 ? 20.141 5.993 -26.879 1.00 86.69 203 ASN A CA 1
ATOM 1591 C C . ASN A 1 203 ? 20.184 4.602 -26.199 1.00 86.69 203 ASN A C 1
ATOM 1593 O O . ASN A 1 203 ? 20.671 3.636 -26.787 1.00 86.69 203 ASN A O 1
ATOM 1597 N N . TYR A 1 204 ? 19.670 4.494 -24.970 1.00 93.50 204 TYR A N 1
ATOM 1598 C CA . TYR A 1 204 ? 19.587 3.226 -24.232 1.00 93.50 204 TYR A CA 1
ATOM 1599 C C . TYR A 1 204 ? 18.441 2.345 -24.754 1.00 93.50 204 TYR A C 1
ATOM 1601 O O . TYR A 1 204 ? 17.319 2.823 -24.932 1.00 93.50 204 TYR A O 1
ATOM 1609 N N . GLN A 1 205 ? 18.688 1.049 -24.929 1.00 93.50 205 GLN A N 1
ATOM 1610 C CA . GLN A 1 205 ? 17.724 0.049 -25.395 1.00 93.50 205 GLN A CA 1
ATOM 1611 C C . GLN A 1 205 ? 17.193 -0.778 -24.217 1.00 93.50 205 GLN A C 1
ATOM 1613 O O . GLN A 1 205 ? 17.595 -1.916 -23.979 1.00 93.50 205 GLN A O 1
ATOM 1618 N N . ILE A 1 206 ? 16.271 -0.193 -23.452 1.00 97.12 206 ILE A N 1
ATOM 1619 C CA . ILE A 1 206 ? 15.700 -0.832 -22.259 1.00 97.12 206 ILE A CA 1
ATOM 1620 C C . ILE A 1 206 ? 14.320 -1.418 -22.607 1.00 97.12 206 ILE A C 1
ATOM 1622 O O . ILE A 1 206 ? 13.425 -0.650 -22.965 1.00 97.12 206 ILE A O 1
ATOM 1626 N N . PRO A 1 207 ? 14.089 -2.738 -22.454 1.00 97.12 207 PRO A N 1
ATOM 1627 C CA . PRO A 1 207 ? 12.831 -3.404 -22.815 1.00 97.12 207 PRO A CA 1
ATOM 1628 C C . PRO A 1 207 ? 11.735 -3.223 -21.745 1.00 97.12 207 PRO A C 1
ATOM 1630 O O . PRO A 1 207 ? 11.033 -4.166 -21.369 1.00 97.12 207 PRO A O 1
ATOM 1633 N N . LEU A 1 208 ? 11.603 -2.011 -21.205 1.00 98.25 208 LEU A N 1
ATOM 1634 C CA . LEU A 1 208 ? 10.716 -1.710 -20.088 1.00 98.25 208 LEU A CA 1
ATOM 1635 C C . LEU A 1 208 ? 9.245 -1.771 -20.530 1.00 98.25 208 LEU A C 1
ATOM 1637 O O . LEU A 1 208 ? 8.762 -0.891 -21.233 1.00 98.25 208 LEU A O 1
ATOM 1641 N N . ARG A 1 209 ? 8.497 -2.775 -20.063 1.00 98.25 209 ARG A N 1
ATOM 1642 C CA . ARG A 1 209 ? 7.070 -2.961 -20.391 1.00 98.25 209 ARG A CA 1
ATOM 1643 C C . ARG A 1 209 ? 6.124 -2.360 -19.355 1.00 98.25 209 ARG A C 1
ATOM 1645 O O . ARG A 1 209 ? 5.012 -1.951 -19.700 1.00 98.25 209 ARG A O 1
ATOM 1652 N N . THR A 1 210 ? 6.530 -2.306 -18.086 1.00 98.62 210 THR A N 1
ATOM 1653 C CA . THR A 1 210 ? 5.672 -1.824 -16.993 1.00 98.62 210 THR A CA 1
ATOM 1654 C C . THR A 1 210 ? 6.421 -0.989 -15.968 1.00 98.62 210 THR A C 1
ATOM 1656 O O . THR A 1 210 ? 7.566 -1.268 -15.623 1.00 98.62 210 THR A O 1
ATOM 1659 N N . VAL A 1 211 ? 5.735 0.004 -15.412 1.00 98.50 211 VAL A N 1
ATOM 1660 C CA . VAL A 1 211 ? 6.234 0.820 -14.304 1.00 98.50 211 VAL A CA 1
ATOM 1661 C C . VAL A 1 211 ? 5.164 0.917 -13.229 1.00 98.50 211 VAL A C 1
ATOM 1663 O O . VAL A 1 211 ? 4.016 1.221 -13.545 1.00 98.50 211 VAL A O 1
ATOM 1666 N N . LEU A 1 212 ? 5.541 0.707 -11.969 1.00 98.50 212 LEU A N 1
ATOM 1667 C CA . LEU A 1 212 ? 4.731 1.034 -10.801 1.00 98.50 212 LEU A CA 1
ATOM 1668 C C . LEU A 1 212 ? 5.233 2.329 -10.165 1.00 98.50 212 LEU A C 1
ATOM 1670 O O . LEU A 1 212 ? 6.350 2.385 -9.647 1.00 98.50 212 LEU A O 1
ATOM 1674 N N . LEU A 1 213 ? 4.392 3.357 -10.175 1.00 97.44 213 LEU A N 1
ATOM 1675 C CA . LEU A 1 213 ? 4.671 4.629 -9.519 1.00 97.44 213 LEU A CA 1
ATOM 1676 C C . LEU A 1 213 ? 4.011 4.683 -8.140 1.00 97.44 213 LEU A C 1
ATOM 1678 O O . LEU A 1 213 ? 2.851 4.302 -7.984 1.00 97.44 213 LEU A O 1
ATOM 1682 N N . SER A 1 214 ? 4.756 5.140 -7.135 1.00 94.00 214 SER A N 1
ATOM 1683 C CA . SER A 1 214 ? 4.294 5.190 -5.743 1.00 94.00 214 SER A CA 1
ATOM 1684 C C . SER A 1 214 ? 4.981 6.315 -4.964 1.00 94.00 214 SER A C 1
ATOM 1686 O O . SER A 1 214 ? 5.976 6.877 -5.415 1.00 94.00 214 SER A O 1
ATOM 1688 N N . ALA A 1 215 ? 4.480 6.572 -3.752 1.00 87.94 215 ALA A N 1
ATOM 1689 C CA . ALA A 1 215 ? 5.059 7.448 -2.726 1.00 87.94 215 ALA A CA 1
ATOM 1690 C C . ALA A 1 215 ? 5.087 8.956 -3.036 1.00 87.94 215 ALA A C 1
ATOM 1692 O O . ALA A 1 215 ? 5.499 9.724 -2.172 1.00 87.94 215 ALA A O 1
ATOM 1693 N N . ASP A 1 216 ? 4.610 9.381 -4.205 1.00 86.75 216 ASP A N 1
ATOM 1694 C CA . ASP A 1 216 ? 4.440 10.793 -4.550 1.00 86.75 216 ASP A CA 1
ATOM 1695 C C . ASP A 1 216 ? 3.317 10.974 -5.584 1.00 86.75 216 ASP A C 1
ATOM 1697 O O . ASP A 1 216 ? 2.831 9.999 -6.172 1.00 86.75 216 ASP A O 1
ATOM 1701 N N . TYR A 1 217 ? 2.920 12.223 -5.820 1.00 87.12 217 TYR A N 1
ATOM 1702 C CA . TYR A 1 217 ? 1.926 12.588 -6.817 1.00 87.12 217 TYR A CA 1
ATOM 1703 C C . TYR A 1 217 ? 2.399 12.254 -8.240 1.00 87.12 217 TYR A C 1
ATOM 1705 O O . TYR A 1 217 ? 3.484 12.633 -8.691 1.00 87.12 217 TYR A O 1
ATOM 1713 N N . VAL A 1 218 ? 1.546 11.552 -8.986 1.00 87.75 218 VAL A N 1
ATOM 1714 C CA . VAL A 1 218 ? 1.810 11.152 -10.372 1.00 87.75 218 VAL A CA 1
ATOM 1715 C C . VAL A 1 218 ? 1.251 12.216 -11.314 1.00 87.75 218 VAL A C 1
ATOM 1717 O O . VAL A 1 218 ? 0.093 12.154 -11.734 1.00 87.75 218 VAL A O 1
ATOM 1720 N N . SER A 1 219 ? 2.077 13.200 -11.670 1.00 89.50 219 SER A N 1
ATOM 1721 C CA . SER A 1 219 ? 1.667 14.252 -12.604 1.00 89.50 219 SER A CA 1
ATOM 1722 C C . SER A 1 219 ? 1.439 13.713 -14.024 1.00 89.50 219 SER A C 1
ATOM 1724 O O . SER A 1 219 ? 2.049 12.730 -14.464 1.00 89.50 219 SER A O 1
ATOM 1726 N N . ALA A 1 220 ? 0.569 14.393 -14.779 1.00 89.88 220 ALA A N 1
ATOM 1727 C CA . ALA A 1 220 ? 0.343 14.087 -16.190 1.00 89.88 220 ALA A CA 1
ATOM 1728 C C . ALA A 1 220 ? 1.637 14.208 -17.017 1.00 89.88 220 ALA A C 1
ATOM 1730 O O . ALA A 1 220 ? 1.867 13.389 -17.906 1.00 89.88 220 ALA A O 1
ATOM 1731 N N . GLU A 1 221 ? 2.499 15.174 -16.681 1.00 91.12 221 GLU A N 1
ATOM 1732 C CA . GLU A 1 221 ? 3.796 15.369 -17.333 1.00 91.12 221 GLU A CA 1
ATOM 1733 C C . GLU A 1 221 ? 4.726 14.170 -17.113 1.00 91.12 221 GLU A C 1
ATOM 1735 O O . GLU A 1 221 ? 5.221 13.598 -18.085 1.00 91.12 221 GLU A O 1
ATOM 1740 N N . SER A 1 222 ? 4.918 13.738 -15.859 1.00 92.88 222 SER A N 1
ATOM 1741 C CA . SER A 1 222 ? 5.746 12.567 -15.544 1.00 92.88 222 SER A CA 1
ATOM 1742 C C . SER A 1 222 ? 5.234 11.334 -16.281 1.00 92.88 222 SER A C 1
ATOM 1744 O O . SER A 1 222 ? 6.012 10.593 -16.881 1.00 92.88 222 SER A O 1
ATOM 1746 N N . ARG A 1 223 ? 3.908 11.144 -16.317 1.00 93.38 223 ARG A N 1
ATOM 1747 C CA . ARG A 1 223 ? 3.284 10.023 -17.028 1.00 93.38 223 ARG A CA 1
ATOM 1748 C C . ARG A 1 223 ? 3.537 10.071 -18.534 1.00 93.38 223 ARG A C 1
ATOM 1750 O O . ARG A 1 223 ? 3.816 9.033 -19.130 1.00 93.38 223 ARG A O 1
ATOM 1757 N N . HIS A 1 224 ? 3.409 11.246 -19.144 1.00 94.19 224 HIS A N 1
ATOM 1758 C CA . HIS A 1 224 ? 3.653 11.434 -20.572 1.00 94.19 224 HIS A CA 1
ATOM 1759 C C . HIS A 1 224 ? 5.116 11.150 -20.919 1.00 94.19 224 HIS A C 1
ATOM 1761 O O . HIS A 1 224 ? 5.386 10.352 -21.810 1.00 94.19 224 HIS A O 1
ATOM 1767 N N . ARG A 1 225 ? 6.050 11.708 -20.144 1.00 95.62 225 ARG A N 1
ATOM 1768 C CA . ARG A 1 225 ? 7.490 11.527 -20.346 1.00 95.62 225 ARG A CA 1
ATOM 1769 C C . ARG A 1 225 ? 7.916 10.059 -20.253 1.00 95.62 225 ARG A C 1
ATOM 1771 O O . ARG A 1 225 ? 8.609 9.565 -21.131 1.00 95.62 225 ARG A O 1
ATOM 1778 N N . ILE A 1 226 ? 7.454 9.344 -19.227 1.00 96.62 226 ILE A N 1
ATOM 1779 C CA . ILE A 1 226 ? 7.766 7.916 -19.045 1.00 96.62 226 ILE A CA 1
ATOM 1780 C C . ILE A 1 226 ? 7.192 7.071 -20.195 1.00 96.62 226 ILE A C 1
ATOM 1782 O O . ILE A 1 226 ? 7.836 6.130 -20.651 1.00 96.62 226 ILE A O 1
ATOM 1786 N N . ARG A 1 227 ? 5.988 7.394 -20.687 1.00 95.69 227 ARG A N 1
ATOM 1787 C CA . ARG A 1 227 ? 5.397 6.686 -21.834 1.00 95.69 227 ARG A CA 1
ATOM 1788 C C . ARG A 1 227 ? 6.144 6.948 -23.130 1.00 95.69 227 ARG A C 1
ATOM 1790 O O . ARG A 1 227 ? 6.368 5.999 -23.863 1.00 95.69 227 ARG A O 1
ATOM 1797 N N . ASN A 1 228 ? 6.539 8.187 -23.399 1.00 94.81 228 ASN A N 1
ATOM 1798 C CA . ASN A 1 228 ? 7.253 8.516 -24.631 1.00 94.81 228 ASN A CA 1
ATOM 1799 C C . ASN A 1 228 ? 8.607 7.799 -24.719 1.00 94.81 228 ASN A C 1
ATOM 1801 O O . ASN A 1 228 ? 8.974 7.345 -25.797 1.00 94.81 228 ASN A O 1
ATOM 1805 N N . ALA A 1 229 ? 9.304 7.644 -23.589 1.00 95.56 229 ALA A N 1
ATOM 1806 C CA . ALA A 1 229 ? 10.618 7.010 -23.565 1.00 95.56 229 ALA A CA 1
ATOM 1807 C C . ALA A 1 229 ? 10.588 5.487 -23.801 1.00 95.56 229 ALA A C 1
ATOM 1809 O O . ALA A 1 229 ? 11.542 4.951 -24.357 1.00 95.56 229 ALA A O 1
ATOM 1810 N N . TRP A 1 230 ? 9.530 4.780 -23.375 1.00 95.94 230 TRP A N 1
ATOM 1811 C CA . TRP A 1 230 ? 9.525 3.302 -23.363 1.00 95.94 230 TRP A CA 1
ATOM 1812 C C . TRP A 1 230 ? 8.252 2.623 -23.882 1.00 95.94 230 TRP A C 1
ATOM 1814 O O . TRP A 1 230 ? 8.198 1.400 -23.896 1.00 95.94 230 TRP A O 1
ATOM 1824 N N . ASP A 1 231 ? 7.205 3.370 -24.241 1.00 95.81 231 ASP A N 1
ATOM 1825 C CA . ASP A 1 231 ? 5.871 2.831 -24.577 1.00 95.81 231 ASP A CA 1
ATOM 1826 C C . ASP A 1 231 ? 5.321 1.847 -23.518 1.00 95.81 231 ASP A C 1
ATOM 1828 O O . ASP A 1 231 ? 4.638 0.858 -23.783 1.00 95.81 231 ASP A O 1
ATOM 1832 N N . CYS A 1 232 ? 5.658 2.108 -22.253 1.00 97.06 232 CYS A N 1
ATOM 1833 C CA . CYS A 1 232 ? 5.349 1.209 -21.150 1.00 97.06 232 CYS A CA 1
ATOM 1834 C C . CYS A 1 232 ? 3.971 1.483 -20.520 1.00 97.06 232 CYS A C 1
ATOM 1836 O O . CYS A 1 232 ? 3.410 2.589 -20.555 1.00 97.06 232 CYS A O 1
ATOM 1838 N N . ARG A 1 233 ? 3.427 0.471 -19.838 1.00 97.81 233 ARG A N 1
ATOM 1839 C CA . ARG A 1 233 ? 2.198 0.606 -19.045 1.00 97.81 233 ARG A CA 1
ATOM 1840 C C . ARG A 1 233 ? 2.523 1.116 -17.645 1.00 97.81 233 ARG A C 1
ATOM 1842 O O . ARG A 1 233 ? 3.298 0.504 -16.916 1.00 97.81 233 ARG A O 1
ATOM 1849 N N . ILE A 1 234 ? 1.871 2.207 -17.251 1.00 97.62 234 ILE A N 1
ATOM 1850 C CA . ILE A 1 234 ? 2.098 2.869 -15.960 1.00 97.62 234 ILE A CA 1
ATOM 1851 C C . ILE A 1 234 ? 0.969 2.530 -14.993 1.00 97.62 234 ILE A C 1
ATOM 1853 O O . ILE A 1 234 ? -0.156 3.018 -15.157 1.00 97.62 234 ILE A O 1
ATOM 1857 N N . PHE A 1 235 ? 1.322 1.726 -13.999 1.00 97.75 235 PHE A N 1
ATOM 1858 C CA . PHE A 1 235 ? 0.547 1.370 -12.822 1.00 97.75 235 PHE A CA 1
ATOM 1859 C C . PHE A 1 235 ? 0.850 2.343 -11.685 1.00 97.75 235 PHE A C 1
ATOM 1861 O O . PHE A 1 235 ? 1.927 2.936 -11.615 1.00 97.75 235 PHE A O 1
ATOM 1868 N N . GLU A 1 236 ? -0.097 2.478 -10.767 1.00 96.44 236 GLU A N 1
ATOM 1869 C CA . GLU A 1 236 ? 0.032 3.328 -9.591 1.00 96.44 236 GLU A CA 1
ATOM 1870 C C . GLU A 1 236 ? -0.258 2.522 -8.329 1.00 96.44 236 GLU A C 1
ATOM 1872 O O . GLU A 1 236 ? -1.085 1.603 -8.327 1.00 96.44 236 GLU A O 1
ATOM 1877 N N . HIS A 1 237 ? 0.433 2.872 -7.254 1.00 96.62 237 HIS A N 1
ATOM 1878 C CA . HIS A 1 237 ? 0.210 2.330 -5.927 1.00 96.62 237 HIS A CA 1
ATOM 1879 C C . HIS A 1 237 ? 0.054 3.477 -4.933 1.00 96.62 237 HIS A C 1
ATOM 1881 O O . HIS A 1 237 ? 0.866 4.402 -4.884 1.00 96.62 237 HIS A O 1
ATOM 1887 N N . TYR A 1 238 ? -0.997 3.391 -4.126 1.00 96.50 238 TYR A N 1
ATOM 1888 C CA . TYR A 1 238 ? -1.264 4.308 -3.033 1.00 96.50 238 TYR A CA 1
ATOM 1889 C C . TYR A 1 238 ? -1.092 3.588 -1.699 1.00 96.50 238 TYR A C 1
ATOM 1891 O O . TYR A 1 238 ? -1.531 2.449 -1.520 1.00 96.50 238 TYR A O 1
ATOM 1899 N N . GLY A 1 239 ? -0.473 4.271 -0.745 1.00 94.81 239 GLY A N 1
ATOM 1900 C CA . GLY A 1 239 ? -0.327 3.802 0.620 1.00 94.81 239 GLY A CA 1
ATOM 1901 C C . GLY A 1 239 ? 0.533 4.743 1.447 1.00 94.81 239 GLY A C 1
ATOM 1902 O O . GLY A 1 239 ? 1.230 5.610 0.922 1.00 94.81 239 GLY A O 1
ATOM 1903 N N . MET A 1 240 ? 0.492 4.529 2.756 1.00 94.62 240 MET A N 1
ATOM 1904 C CA . MET A 1 240 ? 1.242 5.291 3.748 1.00 94.62 240 MET A CA 1
ATOM 1905 C C . MET A 1 240 ? 1.995 4.339 4.673 1.00 94.62 240 MET A C 1
ATOM 1907 O O . MET A 1 240 ? 1.667 3.152 4.752 1.00 94.62 240 MET A O 1
ATOM 1911 N N . THR A 1 241 ? 2.961 4.851 5.431 1.00 95.94 241 THR A N 1
ATOM 1912 C CA . THR A 1 241 ? 3.644 4.073 6.476 1.00 95.94 241 THR A CA 1
ATOM 1913 C C . THR A 1 241 ? 2.647 3.523 7.500 1.00 95.94 241 THR A C 1
ATOM 1915 O O . THR A 1 241 ? 2.719 2.353 7.866 1.00 95.94 241 THR A O 1
ATOM 1918 N N . GLU A 1 242 ? 1.678 4.339 7.895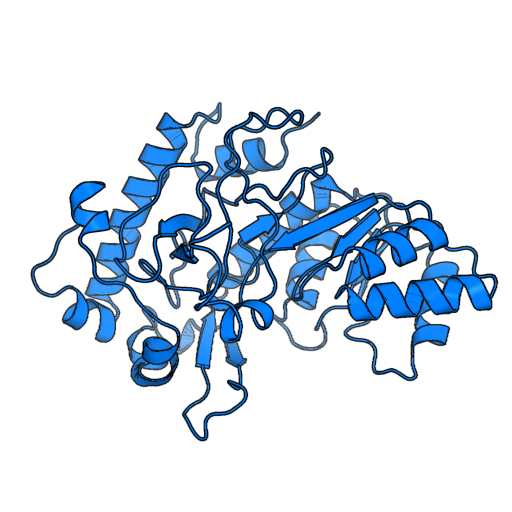 1.00 96.94 242 GLU A N 1
ATOM 1919 C CA . GLU A 1 242 ? 0.630 4.071 8.881 1.00 96.94 242 GLU A CA 1
ATOM 1920 C C . GLU A 1 242 ? -0.303 2.946 8.425 1.00 96.94 242 GLU A C 1
ATOM 1922 O O . GLU A 1 242 ? -0.674 2.077 9.209 1.00 96.94 242 GLU A O 1
ATOM 1927 N N . MET A 1 243 ? -0.586 2.886 7.121 1.00 96.94 243 MET A N 1
ATOM 1928 C CA . MET A 1 243 ? -1.362 1.807 6.507 1.00 96.94 243 MET A CA 1
ATOM 1929 C C . MET A 1 243 ? -0.582 0.491 6.409 1.00 96.94 243 MET A C 1
ATOM 1931 O O . MET A 1 243 ? -1.140 -0.503 5.960 1.00 96.94 243 MET A O 1
ATOM 1935 N N . GLY A 1 244 ? 0.705 0.454 6.766 1.00 94.88 244 GLY A N 1
ATOM 1936 C CA . GLY A 1 244 ? 1.586 -0.686 6.520 1.00 94.88 244 GLY A CA 1
ATOM 1937 C C . GLY A 1 244 ? 2.197 -0.688 5.120 1.00 94.88 244 GLY A C 1
ATOM 1938 O O . GLY A 1 244 ? 2.279 -1.740 4.488 1.00 94.88 244 GLY A O 1
ATOM 1939 N N . LEU A 1 245 ? 2.611 0.488 4.642 1.00 93.00 245 LEU A N 1
ATOM 1940 C CA . LEU A 1 245 ? 3.336 0.738 3.386 1.00 93.00 245 LEU A CA 1
ATOM 1941 C C . LEU A 1 245 ? 2.577 0.386 2.096 1.00 93.00 245 LEU A C 1
ATOM 1943 O O . LEU A 1 245 ? 3.165 0.431 1.019 1.00 93.00 245 LEU A O 1
ATOM 1947 N N . GLY A 1 246 ? 1.280 0.091 2.180 1.00 92.44 246 GLY A N 1
ATOM 1948 C CA . GLY A 1 246 ? 0.441 -0.161 1.015 1.00 92.44 246 GLY A CA 1
ATOM 1949 C C . GLY A 1 246 ? -1.043 -0.169 1.342 1.00 92.44 246 GLY A C 1
ATOM 1950 O O . GLY A 1 246 ? -1.443 -0.542 2.445 1.00 92.44 246 GLY A O 1
ATOM 1951 N N . CYS A 1 247 ? -1.854 0.275 0.385 1.00 96.81 247 CYS A N 1
ATOM 1952 C CA . CYS A 1 247 ? -3.304 0.363 0.526 1.00 96.81 247 CYS A CA 1
ATOM 1953 C C . CYS A 1 247 ? -4.040 -0.055 -0.739 1.00 96.81 247 CYS A C 1
ATOM 1955 O O . CYS A 1 247 ? -4.914 -0.921 -0.686 1.00 96.81 247 CYS A O 1
ATOM 1957 N N . ALA A 1 248 ? -3.668 0.518 -1.878 1.00 97.44 248 ALA A N 1
ATOM 1958 C CA . ALA A 1 248 ? -4.330 0.237 -3.134 1.00 97.44 248 ALA A CA 1
ATOM 1959 C C . ALA A 1 248 ? -3.328 0.150 -4.285 1.00 97.44 248 ALA A C 1
ATOM 1961 O O . ALA A 1 248 ? -2.325 0.862 -4.300 1.00 97.44 248 ALA A O 1
ATOM 1962 N N . VAL A 1 249 ? -3.611 -0.704 -5.268 1.00 97.56 249 VAL A N 1
ATOM 1963 C CA . VAL A 1 249 ? -2.766 -0.886 -6.456 1.00 97.56 249 VAL A CA 1
ATOM 1964 C C . VAL A 1 249 ? -3.607 -0.940 -7.729 1.00 97.56 249 VAL A C 1
ATOM 1966 O O . VAL A 1 249 ? -4.702 -1.507 -7.755 1.00 97.56 249 VAL A O 1
ATOM 1969 N N . SER A 1 250 ? -3.111 -0.319 -8.796 1.00 96.19 250 SER A N 1
ATOM 1970 C CA . SER A 1 250 ? -3.730 -0.380 -10.120 1.00 96.19 250 SER A CA 1
ATOM 1971 C C . SER A 1 250 ? -3.774 -1.814 -10.643 1.00 96.19 250 SER A C 1
ATOM 1973 O O . SER A 1 250 ? -2.817 -2.575 -10.506 1.00 96.19 250 SER A O 1
ATOM 1975 N N . CYS A 1 251 ? -4.865 -2.169 -11.316 1.00 96.00 251 CYS A N 1
ATOM 1976 C CA . CYS A 1 251 ? -4.955 -3.401 -12.097 1.00 96.00 251 CYS A CA 1
ATOM 1977 C C . CYS A 1 251 ? -4.649 -3.125 -13.582 1.00 96.00 251 CYS A C 1
ATOM 1979 O O . CYS A 1 251 ? -4.485 -1.967 -13.970 1.00 96.00 251 CYS A O 1
ATOM 1981 N N . PRO A 1 252 ? -4.621 -4.153 -14.451 1.00 95.31 252 PRO A N 1
ATOM 1982 C CA . PRO A 1 252 ? -4.381 -3.975 -15.882 1.00 95.31 252 PRO A CA 1
ATOM 1983 C C . PRO A 1 252 ? -5.336 -3.006 -16.606 1.00 95.31 252 PRO A C 1
ATOM 1985 O O . PRO A 1 252 ? -4.992 -2.539 -17.690 1.00 95.31 252 PRO A O 1
ATOM 1988 N N . ALA A 1 253 ? -6.499 -2.680 -16.034 1.00 94.69 253 ALA A N 1
ATOM 1989 C CA . ALA A 1 253 ? -7.391 -1.659 -16.586 1.00 94.69 253 ALA A CA 1
ATOM 1990 C C . ALA A 1 253 ? -6.815 -0.233 -16.477 1.00 94.69 253 ALA A C 1
ATOM 1992 O O . ALA A 1 253 ? -7.176 0.629 -17.265 1.00 94.69 253 ALA A O 1
ATOM 1993 N N . LEU A 1 254 ? -5.892 0.014 -15.535 1.00 94.38 254 LEU A N 1
ATOM 1994 C CA . LEU A 1 254 ? -5.261 1.320 -15.287 1.00 94.38 254 LEU A CA 1
ATOM 1995 C C . LEU A 1 254 ? -6.256 2.458 -14.980 1.00 94.38 254 LEU A C 1
ATOM 1997 O O . LEU A 1 254 ? -5.970 3.632 -15.229 1.00 94.38 254 LEU A O 1
ATOM 2001 N N . GLU A 1 255 ? -7.402 2.103 -14.403 1.00 91.94 255 GLU A N 1
ATOM 2002 C CA . GLU A 1 255 ? -8.480 3.006 -14.004 1.00 91.94 255 GLU A CA 1
ATOM 2003 C C . GLU A 1 255 ? -8.617 3.013 -12.476 1.00 91.94 255 GLU A C 1
ATOM 2005 O O . GLU A 1 255 ? -9.425 2.278 -11.907 1.00 91.94 255 GLU A O 1
ATOM 2010 N N . GLY A 1 256 ? -7.800 3.819 -11.800 1.00 94.12 256 GLY A N 1
ATOM 2011 C CA . GLY A 1 256 ? -7.743 3.844 -10.336 1.00 94.12 256 GLY A CA 1
ATOM 2012 C C . GLY A 1 256 ? -7.049 2.618 -9.732 1.00 94.12 256 GLY A C 1
ATOM 2013 O O . GLY A 1 256 ? -6.454 1.797 -10.434 1.00 94.12 256 GLY A O 1
ATOM 2014 N N . CYS A 1 257 ? -7.115 2.509 -8.406 1.00 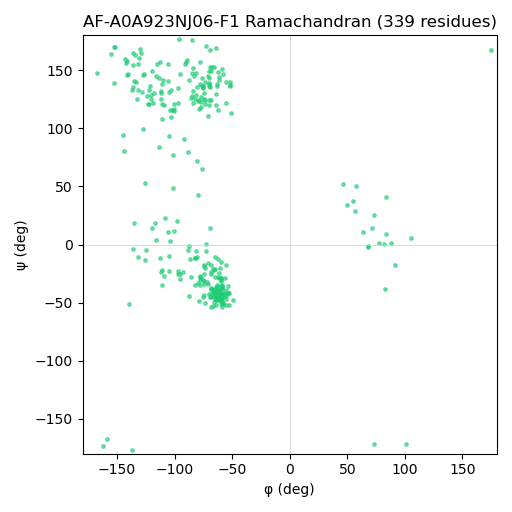97.00 257 CYS A N 1
ATOM 2015 C CA . CYS A 1 257 ? -6.386 1.500 -7.637 1.00 97.00 257 CYS A CA 1
ATOM 2016 C C . CYS A 1 257 ? -7.342 0.676 -6.774 1.00 97.00 257 CYS A C 1
ATOM 2018 O O . CYS A 1 257 ? -8.106 1.252 -6.003 1.00 97.00 257 CYS A O 1
ATOM 2020 N N . HIS A 1 258 ? -7.279 -0.655 -6.871 1.00 97.69 258 HIS A N 1
ATOM 2021 C CA . HIS A 1 258 ? -8.059 -1.559 -6.021 1.00 97.69 258 HIS A CA 1
ATOM 2022 C C . HIS A 1 258 ? -7.465 -1.629 -4.621 1.00 97.69 258 HIS A C 1
ATOM 2024 O O . HIS A 1 258 ? -6.251 -1.779 -4.475 1.00 97.69 258 HIS A O 1
ATOM 2030 N N . ILE A 1 259 ? -8.325 -1.549 -3.612 1.00 97.88 259 ILE A N 1
ATOM 2031 C CA . ILE A 1 259 ? -7.950 -1.540 -2.197 1.00 97.88 259 ILE A CA 1
ATOM 2032 C C . ILE A 1 259 ? -7.739 -2.972 -1.689 1.00 97.88 259 ILE A C 1
ATOM 2034 O O . ILE A 1 259 ? -8.478 -3.887 -2.057 1.00 97.88 259 ILE A O 1
ATOM 2038 N N . ARG A 1 260 ? -6.779 -3.177 -0.780 1.00 97.06 260 ARG A N 1
ATOM 2039 C CA . ARG A 1 260 ? -6.646 -4.431 -0.014 1.00 97.06 260 ARG A CA 1
ATOM 2040 C C . ARG A 1 260 ? -7.683 -4.546 1.111 1.00 97.06 260 ARG A C 1
ATOM 2042 O O . ARG A 1 260 ? -7.345 -4.586 2.290 1.00 97.06 260 ARG A O 1
ATOM 2049 N N . GLU A 1 261 ? -8.957 -4.628 0.745 1.00 97.56 261 GLU A N 1
ATOM 2050 C CA . GLU A 1 261 ? -10.101 -4.534 1.672 1.00 97.56 261 GLU A CA 1
ATOM 2051 C C . GLU A 1 261 ? -10.148 -5.590 2.792 1.00 97.56 261 GLU A C 1
ATOM 2053 O O . GLU A 1 261 ? -10.880 -5.411 3.762 1.00 97.56 261 GLU A O 1
ATOM 2058 N N . ALA A 1 262 ? -9.370 -6.674 2.686 1.00 97.50 262 ALA A N 1
ATOM 2059 C CA . ALA A 1 262 ? -9.215 -7.656 3.762 1.00 97.50 262 ALA A CA 1
ATOM 2060 C C . ALA A 1 262 ? -8.337 -7.161 4.927 1.00 97.50 262 ALA A C 1
ATOM 2062 O O . ALA A 1 262 ? -8.478 -7.666 6.039 1.00 97.50 262 ALA A O 1
ATOM 2063 N N . ASP A 1 263 ? -7.430 -6.212 4.673 1.00 98.19 263 ASP A N 1
ATOM 2064 C CA . ASP A 1 263 ? -6.457 -5.693 5.647 1.00 98.19 263 ASP A CA 1
ATOM 2065 C C . ASP A 1 263 ? -6.734 -4.248 6.071 1.00 98.19 263 ASP A C 1
ATOM 2067 O O . ASP A 1 263 ? -6.259 -3.810 7.120 1.00 98.19 263 ASP A O 1
ATOM 2071 N N . LEU A 1 264 ? -7.468 -3.497 5.250 1.00 98.44 264 LEU A N 1
ATOM 2072 C CA . LEU A 1 264 ? -7.786 -2.092 5.473 1.00 98.44 264 LEU A CA 1
ATOM 2073 C C . LEU A 1 264 ? -9.257 -1.838 5.165 1.00 98.44 264 LEU A C 1
ATOM 2075 O O . LEU A 1 264 ? -9.759 -2.258 4.123 1.00 98.44 264 LEU A O 1
ATOM 2079 N N . TYR A 1 265 ? -9.910 -1.087 6.040 1.00 98.62 265 TYR A N 1
ATOM 2080 C CA . TYR A 1 265 ? -11.207 -0.483 5.775 1.00 98.62 265 TYR A CA 1
ATOM 2081 C C . TYR A 1 265 ? -11.008 1.009 5.522 1.00 98.62 265 TYR A C 1
ATOM 2083 O O . TYR A 1 265 ? -10.293 1.662 6.281 1.00 98.62 265 TYR A O 1
ATOM 2091 N N . LEU A 1 266 ? -11.594 1.529 4.445 1.00 98.50 266 LEU A N 1
ATOM 2092 C CA . LEU A 1 266 ? -11.487 2.934 4.058 1.00 98.50 266 LEU A CA 1
ATOM 2093 C C . LEU A 1 266 ? -12.852 3.612 4.171 1.00 98.50 266 LEU A C 1
ATOM 2095 O O . LEU A 1 266 ? -13.870 3.039 3.790 1.00 98.50 266 LEU A O 1
ATOM 2099 N N . GLU A 1 267 ? -12.833 4.865 4.602 1.00 98.44 267 GLU A N 1
ATOM 2100 C CA . GLU A 1 267 ? -13.941 5.811 4.517 1.00 98.44 267 GLU A C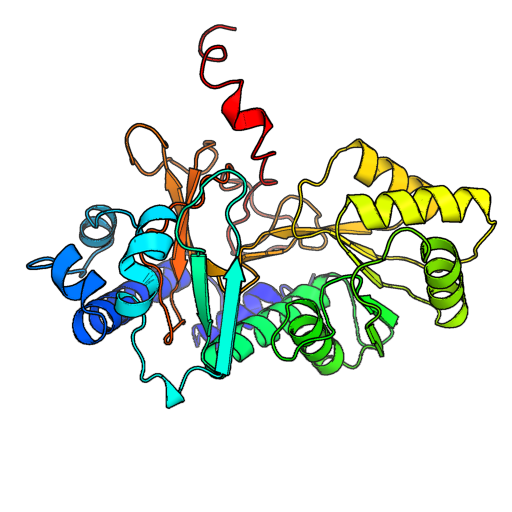A 1
ATOM 2101 C C . GLU A 1 267 ? -13.484 7.005 3.671 1.00 98.44 267 GLU A C 1
ATOM 2103 O O . GLU A 1 267 ? -12.301 7.358 3.664 1.00 98.44 267 GLU A O 1
ATOM 2108 N N . ILE A 1 268 ? -14.420 7.636 2.965 1.00 98.31 268 ILE A N 1
ATOM 2109 C CA . ILE A 1 268 ? -14.224 8.969 2.394 1.00 98.31 268 ILE A CA 1
ATOM 2110 C C . ILE A 1 268 ? -15.110 9.903 3.205 1.00 98.31 268 ILE A C 1
ATOM 2112 O O . ILE A 1 268 ? -16.316 9.676 3.256 1.00 98.31 268 ILE A O 1
ATOM 2116 N N . ILE A 1 269 ? -14.530 10.902 3.866 1.00 97.75 269 ILE A N 1
ATOM 2117 C CA . ILE A 1 269 ? -15.272 11.822 4.737 1.00 97.75 269 ILE A CA 1
ATOM 2118 C C . ILE A 1 269 ? -15.243 13.253 4.208 1.00 97.75 269 ILE A C 1
ATOM 2120 O O . ILE A 1 269 ? -14.299 13.659 3.521 1.00 97.75 269 ILE A O 1
ATOM 2124 N N . ASP A 1 270 ? -16.239 14.051 4.580 1.00 96.75 270 ASP A N 1
ATOM 2125 C CA . ASP A 1 270 ? -16.112 15.502 4.518 1.00 96.75 270 ASP A CA 1
ATOM 2126 C C . ASP A 1 270 ? -15.111 15.943 5.607 1.00 96.75 270 ASP A C 1
ATOM 2128 O O . ASP A 1 270 ? -15.336 15.702 6.795 1.00 96.75 270 ASP A O 1
ATOM 2132 N N . PRO A 1 271 ? -13.994 16.595 5.244 1.00 94.19 271 PRO A N 1
ATOM 2133 C CA . PRO A 1 271 ? -12.947 16.949 6.200 1.00 94.19 271 PRO A CA 1
ATOM 2134 C C . PRO A 1 271 ? -13.365 18.026 7.214 1.00 94.19 271 PRO A C 1
ATOM 2136 O O . PRO A 1 271 ? -12.678 18.187 8.229 1.00 94.19 271 PRO A O 1
ATOM 2139 N N . LYS A 1 272 ? -14.438 18.782 6.942 1.00 94.06 272 LYS A N 1
ATOM 2140 C CA . LYS A 1 272 ? -14.985 19.819 7.827 1.00 94.06 272 LYS A CA 1
ATOM 2141 C C . LYS A 1 272 ? -15.986 19.241 8.819 1.00 94.06 272 LYS A C 1
ATOM 2143 O O . LYS A 1 272 ? -15.944 19.623 9.984 1.00 94.06 272 LYS A O 1
ATOM 2148 N N . THR A 1 273 ? -16.889 18.373 8.364 1.00 95.44 273 THR A N 1
ATOM 2149 C CA . THR A 1 273 ? -17.973 17.846 9.213 1.00 95.44 273 THR A CA 1
ATOM 2150 C C . THR A 1 273 ? -17.637 16.498 9.845 1.00 95.44 273 THR A C 1
ATOM 2152 O O . THR A 1 273 ? -18.165 16.188 10.907 1.00 95.44 273 THR A O 1
ATOM 2155 N N . GLY A 1 274 ? -16.751 15.710 9.231 1.00 94.56 274 GLY A N 1
ATOM 2156 C CA . GLY A 1 274 ? -16.464 14.332 9.637 1.00 94.56 274 GLY A CA 1
ATOM 2157 C C . GLY A 1 274 ? -17.473 13.303 9.118 1.00 94.56 274 GLY A C 1
ATOM 2158 O O . GLY A 1 274 ? -17.319 12.115 9.394 1.00 94.56 274 GLY A O 1
ATOM 2159 N N . GLU A 1 275 ? -18.486 13.732 8.362 1.00 96.12 275 GLU A N 1
ATOM 2160 C CA . GLU A 1 275 ? -19.519 12.848 7.817 1.00 96.12 275 GLU A CA 1
ATOM 2161 C C . GLU A 1 275 ? -18.962 11.944 6.716 1.00 96.12 275 GLU A C 1
ATOM 2163 O O . GLU A 1 275 ? -18.203 12.393 5.854 1.00 96.12 275 GLU A O 1
ATOM 2168 N N . VAL A 1 276 ? -19.370 10.673 6.716 1.00 97.00 276 VAL A N 1
ATOM 2169 C CA . VAL A 1 276 ? -18.992 9.717 5.667 1.00 97.00 276 VAL A CA 1
ATOM 2170 C C . VAL A 1 276 ? -19.768 10.034 4.392 1.00 97.00 276 VAL A C 1
ATOM 2172 O O . VAL A 1 276 ? -20.998 10.058 4.380 1.00 97.00 276 VAL A O 1
ATOM 2175 N N . LEU A 1 277 ? -19.042 10.254 3.302 1.00 97.44 277 LEU A N 1
ATOM 2176 C CA . LEU A 1 277 ? -19.605 10.612 2.010 1.00 97.44 277 LEU A CA 1
ATOM 2177 C C . LEU A 1 277 ? -20.034 9.369 1.211 1.00 97.44 277 LEU A C 1
ATOM 2179 O O . LEU A 1 277 ? -19.380 8.324 1.285 1.00 97.44 277 LEU A O 1
ATOM 2183 N N . PRO A 1 278 ? -21.098 9.477 0.391 1.00 97.50 278 PRO A N 1
ATOM 2184 C CA . PRO A 1 278 ? -21.456 8.443 -0.574 1.00 97.50 278 PRO A CA 1
ATOM 2185 C C . PRO A 1 278 ? -20.333 8.150 -1.579 1.00 97.50 278 PRO A C 1
ATOM 2187 O O . PRO A 1 278 ? -19.574 9.043 -1.969 1.00 97.50 278 PRO A O 1
ATOM 2190 N N . ASP A 1 279 ? -20.286 6.909 -2.072 1.00 96.88 279 ASP A N 1
ATOM 2191 C CA . ASP A 1 279 ? -19.382 6.515 -3.156 1.00 96.88 279 ASP A CA 1
ATOM 2192 C C . ASP A 1 279 ? -19.527 7.468 -4.365 1.00 96.88 279 ASP A C 1
ATOM 2194 O O . ASP A 1 279 ? -20.626 7.885 -4.731 1.00 96.88 279 ASP A O 1
ATOM 2198 N N . GLY A 1 280 ? -18.401 7.824 -4.990 1.00 96.56 280 GLY A N 1
ATOM 2199 C CA . GLY A 1 280 ? -18.342 8.795 -6.088 1.00 96.56 280 GLY A CA 1
ATOM 2200 C C . GLY A 1 280 ? -18.092 10.247 -5.663 1.00 96.56 280 GLY A C 1
ATOM 2201 O O . GLY A 1 280 ? -17.638 11.034 -6.496 1.00 96.56 280 GLY A O 1
ATOM 2202 N N . GLN A 1 281 ? -18.299 10.609 -4.394 1.00 96.88 281 GLN A N 1
ATOM 2203 C CA . GLN A 1 281 ? -17.984 11.953 -3.896 1.00 96.88 281 GLN A CA 1
ATOM 2204 C C . GLN A 1 281 ? -16.534 12.058 -3.422 1.00 96.88 281 GLN A C 1
ATOM 2206 O O . GLN A 1 281 ? -15.982 11.122 -2.846 1.00 96.88 281 GLN A O 1
ATOM 2211 N N . GLU A 1 282 ? -15.901 13.197 -3.701 1.00 96.12 282 GLU A N 1
ATOM 2212 C CA . GLU A 1 282 ? -14.525 13.465 -3.286 1.00 96.12 282 GLU A CA 1
ATOM 2213 C C . GLU A 1 282 ? -14.473 13.985 -1.851 1.00 96.12 282 GLU A C 1
ATOM 2215 O O . GLU A 1 282 ? -15.187 14.921 -1.498 1.00 96.12 282 GLU A O 1
ATOM 2220 N N . GLY A 1 283 ? -13.579 13.411 -1.051 1.00 96.62 283 GLY A N 1
ATOM 2221 C CA . GLY A 1 283 ? -13.364 13.795 0.337 1.00 96.62 283 GLY A CA 1
ATOM 2222 C C . GLY A 1 283 ? -11.995 13.360 0.840 1.00 96.62 283 GLY A C 1
ATOM 2223 O O . GLY A 1 283 ? -11.115 12.977 0.062 1.00 96.62 283 GLY A O 1
ATOM 2224 N N . GLU A 1 284 ? -11.811 13.439 2.152 1.00 97.44 284 GLU A N 1
ATOM 2225 C CA . GLU A 1 284 ? -10.605 12.961 2.819 1.00 97.44 284 GLU A CA 1
ATOM 2226 C C . GLU A 1 284 ? -10.660 11.443 3.011 1.00 97.44 284 GLU A C 1
ATOM 2228 O O . GLU A 1 284 ? -11.672 10.898 3.448 1.00 97.44 284 GLU A O 1
ATOM 2233 N N . ILE A 1 285 ? -9.553 10.760 2.718 1.00 98.06 285 ILE A N 1
ATOM 2234 C CA . ILE A 1 285 ? -9.395 9.338 3.010 1.00 98.06 285 ILE A CA 1
ATOM 2235 C C . ILE A 1 285 ? -9.181 9.170 4.516 1.00 98.06 285 ILE A C 1
ATOM 2237 O O . ILE A 1 285 ? -8.239 9.719 5.094 1.00 98.06 285 ILE A O 1
ATOM 2241 N N . VAL A 1 286 ? -10.012 8.340 5.129 1.00 98.62 286 VAL A N 1
ATOM 2242 C CA . VAL A 1 286 ? -9.829 7.816 6.482 1.00 98.62 286 VAL A CA 1
ATOM 2243 C C . VAL A 1 286 ? -9.652 6.309 6.390 1.00 98.62 286 VAL A C 1
ATOM 2245 O O . VAL A 1 286 ? -10.249 5.668 5.524 1.00 98.62 286 VAL A O 1
ATOM 2248 N N . PHE A 1 287 ? -8.821 5.723 7.251 1.00 98.75 287 PHE A N 1
ATOM 2249 C CA . PHE A 1 287 ? -8.660 4.271 7.270 1.00 98.75 287 PHE A CA 1
ATOM 2250 C C . PHE A 1 287 ? -8.648 3.660 8.667 1.00 98.75 287 PHE A C 1
ATOM 2252 O O . PHE A 1 287 ? -8.229 4.276 9.645 1.00 98.75 287 PHE A O 1
ATOM 2259 N N . THR A 1 288 ? -9.030 2.388 8.714 1.00 98.81 288 THR A N 1
ATOM 2260 C CA . THR A 1 288 ? -8.857 1.492 9.855 1.00 98.81 288 THR A CA 1
ATOM 2261 C C . THR A 1 288 ? -8.055 0.271 9.417 1.00 98.81 288 THR A C 1
ATOM 2263 O O . THR A 1 288 ? -8.338 -0.332 8.378 1.00 98.81 288 THR A O 1
ATOM 2266 N N . THR A 1 289 ? -7.046 -0.116 10.195 1.00 98.69 289 THR A N 1
ATOM 2267 C CA . THR A 1 289 ? -6.300 -1.364 9.974 1.00 98.69 289 THR A CA 1
ATOM 2268 C C . THR A 1 289 ? -7.065 -2.542 10.550 1.00 98.69 289 THR A C 1
ATOM 2270 O O . THR A 1 289 ? -7.410 -2.507 11.722 1.00 98.69 289 THR A O 1
ATOM 2273 N N . LEU A 1 290 ? -7.279 -3.595 9.765 1.00 98.50 290 LEU A N 1
ATOM 2274 C CA . LEU A 1 290 ? -8.118 -4.737 10.151 1.00 98.50 290 LEU A CA 1
ATOM 2275 C C . LEU A 1 290 ? -7.327 -5.924 10.708 1.00 98.50 290 LEU A C 1
ATOM 2277 O O . LEU A 1 290 ? -7.862 -6.765 11.424 1.00 98.50 290 LEU A O 1
ATOM 2281 N N . THR A 1 291 ? -6.057 -6.038 10.323 1.00 96.56 291 THR A N 1
ATOM 2282 C CA . THR A 1 291 ? -5.234 -7.229 10.593 1.00 96.56 291 THR A CA 1
ATOM 2283 C C . THR A 1 291 ? -3.927 -6.914 11.321 1.00 96.56 291 THR A C 1
ATOM 2285 O O . THR A 1 291 ? -3.214 -7.837 11.711 1.00 96.56 291 THR A O 1
ATOM 2288 N N . ARG A 1 292 ? -3.617 -5.629 11.546 1.00 95.88 292 ARG A N 1
ATOM 2289 C CA . ARG A 1 292 ? -2.403 -5.193 12.252 1.00 95.88 292 ARG A CA 1
ATOM 2290 C C . ARG A 1 292 ? -2.524 -5.357 13.756 1.00 95.88 292 ARG A C 1
ATOM 2292 O O . ARG A 1 292 ? -3.540 -4.982 14.336 1.00 95.88 292 ARG A O 1
ATOM 2299 N N . LYS A 1 293 ? -1.445 -5.831 14.381 1.00 95.38 293 LYS A N 1
ATOM 2300 C CA . LYS A 1 293 ? -1.395 -6.047 15.835 1.00 95.38 293 LYS A CA 1
ATOM 2301 C C . LYS A 1 293 ? -0.462 -5.096 16.567 1.00 95.38 293 LYS A C 1
ATOM 2303 O O . LYS A 1 293 ? -0.788 -4.720 17.687 1.00 95.38 293 LYS A O 1
ATOM 2308 N N . GLY A 1 294 ? 0.663 -4.705 15.959 1.00 97.75 294 GLY A N 1
ATOM 2309 C CA . GLY A 1 294 ? 1.680 -3.911 16.649 1.00 97.75 294 GLY A CA 1
ATOM 2310 C C . GLY A 1 294 ? 1.198 -2.513 17.014 1.00 97.75 294 GLY A C 1
ATOM 2311 O O . GLY A 1 294 ? 1.264 -2.098 18.166 1.00 97.75 294 GLY A O 1
ATOM 2312 N N . MET A 1 295 ? 0.692 -1.797 16.016 1.00 98.25 295 MET A N 1
ATOM 2313 C CA . MET A 1 295 ? 0.163 -0.443 16.161 1.00 98.25 295 MET A CA 1
ATOM 2314 C C . MET A 1 295 ? -1.044 -0.289 15.226 1.00 98.25 295 MET A C 1
ATOM 2316 O O . MET A 1 295 ? -0.879 0.170 14.089 1.00 98.25 295 MET A O 1
ATOM 2320 N N . PRO A 1 296 ? -2.231 -0.777 15.632 1.00 98.06 296 PRO A N 1
ATOM 2321 C CA . PRO A 1 296 ? -3.440 -0.611 14.845 1.00 98.06 296 PRO A CA 1
ATOM 2322 C C . PRO A 1 296 ? -3.878 0.856 14.826 1.00 98.06 296 PRO A C 1
ATOM 2324 O O . PRO A 1 296 ? -3.675 1.605 15.783 1.00 98.06 296 PRO A O 1
ATOM 2327 N N . PHE A 1 297 ? -4.515 1.245 13.728 1.00 98.50 297 PHE A N 1
ATOM 2328 C CA . PHE A 1 297 ? -5.126 2.556 13.545 1.00 98.50 297 PHE A CA 1
ATOM 2329 C C . PHE A 1 297 ? -6.623 2.389 13.344 1.00 98.50 297 PHE A C 1
ATOM 2331 O O . PHE A 1 297 ? -7.036 1.564 12.527 1.00 98.50 297 PHE A O 1
ATOM 2338 N N . ILE A 1 298 ? -7.420 3.157 14.085 1.00 98.69 298 ILE A N 1
ATOM 2339 C CA . ILE A 1 298 ? -8.882 3.155 14.004 1.00 98.69 298 ILE A CA 1
ATOM 2340 C C . ILE A 1 298 ? -9.323 4.558 13.596 1.00 98.69 298 ILE A C 1
ATOM 2342 O O . ILE A 1 298 ? -8.975 5.539 14.255 1.00 98.69 298 ILE A O 1
ATOM 2346 N N . ARG A 1 299 ? -10.039 4.641 12.468 1.00 98.44 299 ARG A N 1
ATOM 2347 C CA . ARG A 1 299 ? -10.514 5.888 11.851 1.00 98.44 299 ARG A CA 1
ATOM 2348 C C . ARG A 1 299 ? -9.424 6.965 11.777 1.00 98.44 299 ARG A C 1
ATOM 2350 O O . ARG A 1 299 ? -9.601 8.094 12.224 1.00 98.44 299 ARG A O 1
ATOM 2357 N N . TYR A 1 300 ? -8.270 6.601 11.227 1.00 98.56 300 TYR A N 1
ATOM 2358 C CA . TYR A 1 300 ? -7.134 7.503 11.079 1.00 98.56 300 TYR A CA 1
ATOM 2359 C C . TYR A 1 300 ? -7.298 8.428 9.875 1.00 98.56 300 TYR A C 1
ATOM 2361 O O . TYR A 1 300 ? -7.423 7.964 8.737 1.00 98.56 300 TYR A O 1
ATOM 2369 N N . ARG A 1 301 ? -7.242 9.735 10.129 1.00 97.94 301 ARG A N 1
ATOM 2370 C CA . ARG A 1 301 ? -7.291 10.808 9.131 1.00 97.94 301 ARG A CA 1
ATOM 2371 C C . ARG A 1 301 ? -5.959 10.964 8.417 1.00 97.94 301 ARG A C 1
ATOM 2373 O O . ARG A 1 301 ? -4.918 11.173 9.037 1.00 97.94 301 ARG A O 1
ATOM 2380 N N . THR A 1 302 ? -5.981 10.848 7.095 1.00 95.06 302 THR A N 1
ATOM 2381 C CA . THR A 1 302 ? -4.752 10.851 6.289 1.00 95.06 302 THR A CA 1
ATOM 2382 C C . THR A 1 302 ? -4.362 12.238 5.785 1.00 95.06 302 THR A C 1
ATOM 2384 O O . THR A 1 302 ? -3.196 12.452 5.445 1.00 95.06 302 THR A O 1
ATOM 2387 N N . GLY A 1 303 ? -5.328 13.157 5.686 1.00 93.31 303 GLY A N 1
ATOM 2388 C CA . GLY A 1 303 ? -5.215 14.398 4.919 1.00 93.31 303 GLY A CA 1
ATOM 2389 C C . GLY A 1 303 ? -5.147 14.208 3.395 1.00 93.31 303 GLY A C 1
ATOM 2390 O O . GLY A 1 303 ? -5.079 15.201 2.669 1.00 93.31 303 GLY A O 1
ATOM 2391 N N . ASP A 1 304 ? -5.159 12.969 2.891 1.00 94.00 304 ASP A N 1
ATOM 2392 C CA . ASP A 1 304 ? -5.191 12.661 1.461 1.00 94.00 304 ASP A CA 1
ATOM 2393 C C . ASP A 1 304 ? -6.608 12.756 0.909 1.00 94.00 304 ASP A C 1
ATOM 2395 O O . ASP A 1 304 ? -7.573 12.424 1.593 1.00 94.00 304 ASP A O 1
ATOM 2399 N N . ARG A 1 305 ? -6.737 13.155 -0.361 1.00 93.00 305 ARG A N 1
ATOM 2400 C CA . ARG A 1 305 ? -8.035 13.299 -1.032 1.00 93.00 305 ARG A CA 1
ATOM 2401 C C . ARG A 1 305 ? -8.234 12.273 -2.128 1.00 93.00 305 ARG A C 1
ATOM 2403 O O . ARG A 1 305 ? -7.364 12.099 -2.984 1.00 93.00 305 ARG A O 1
ATOM 2410 N N . SER A 1 306 ? -9.399 11.635 -2.126 1.00 95.94 306 SER A N 1
ATOM 2411 C CA . SER A 1 306 ? -9.847 10.753 -3.202 1.00 95.94 306 SER A CA 1
ATOM 2412 C C . SER A 1 306 ? -11.360 10.524 -3.121 1.00 95.94 306 SER A C 1
ATOM 2414 O O . SER A 1 306 ? -12.062 11.150 -2.330 1.00 95.94 306 SER A O 1
ATOM 2416 N N . ARG A 1 307 ? -11.860 9.625 -3.965 1.00 96.94 307 ARG A N 1
ATOM 2417 C CA . ARG A 1 307 ? -13.223 9.097 -3.948 1.00 96.94 307 ARG A CA 1
ATOM 2418 C C . ARG A 1 307 ? -13.217 7.618 -4.294 1.00 96.94 307 ARG A C 1
ATOM 2420 O O . ARG A 1 307 ? -12.334 7.155 -5.024 1.00 96.94 307 ARG A O 1
ATOM 2427 N N . PHE A 1 308 ? -14.241 6.895 -3.856 1.00 98.19 308 PHE A N 1
ATOM 2428 C CA . PHE A 1 308 ? -14.527 5.578 -4.416 1.00 98.19 308 PHE A CA 1
ATOM 2429 C C . PHE A 1 308 ? -15.048 5.711 -5.851 1.00 98.19 308 PHE A C 1
ATOM 2431 O O . PHE A 1 308 ? -15.878 6.574 -6.139 1.00 98.19 308 PHE A O 1
ATOM 2438 N N . LEU A 1 309 ? -14.557 4.866 -6.756 1.00 97.19 309 LEU A N 1
ATOM 2439 C CA . LEU A 1 309 ? -15.105 4.745 -8.106 1.00 97.19 309 LEU A CA 1
ATOM 2440 C C . LEU A 1 309 ? -16.326 3.821 -8.068 1.00 97.19 309 LEU A C 1
ATOM 2442 O O . LEU A 1 309 ? -16.219 2.688 -7.603 1.00 97.19 309 LEU A O 1
ATOM 2446 N N . THR A 1 310 ? -17.458 4.309 -8.573 1.00 95.38 310 THR A N 1
ATOM 2447 C CA . THR A 1 310 ? -18.756 3.612 -8.556 1.00 95.38 310 THR A CA 1
ATOM 2448 C C . THR A 1 310 ? -18.878 2.562 -9.649 1.00 95.38 310 THR A C 1
ATOM 2450 O O . THR A 1 310 ? -19.511 1.528 -9.455 1.00 95.38 310 THR A O 1
ATOM 2453 N N . GLU A 1 311 ? -18.252 2.813 -10.798 1.00 94.06 311 GLU A N 1
ATOM 2454 C CA . GLU A 1 311 ? -18.346 1.905 -11.931 1.00 94.06 311 GLU A CA 1
ATOM 2455 C C . GLU A 1 311 ? -17.591 0.599 -11.655 1.00 94.06 311 GLU A C 1
ATOM 2457 O O . GLU A 1 311 ? -16.454 0.635 -11.154 1.00 94.06 311 GLU A O 1
ATOM 2462 N N . PRO A 1 312 ? -18.156 -0.565 -12.025 1.00 93.25 312 PRO A N 1
ATOM 2463 C CA . PRO A 1 312 ? -17.429 -1.824 -11.995 1.00 93.25 312 PRO A CA 1
ATOM 2464 C C . PRO A 1 312 ? -16.140 -1.730 -12.810 1.00 93.25 312 PRO A C 1
ATOM 2466 O O . PRO A 1 312 ? -16.093 -1.143 -13.891 1.00 93.25 312 PRO A O 1
ATOM 2469 N N . CYS A 1 313 ? -15.065 -2.324 -12.302 1.00 94.38 313 CYS A N 1
ATOM 2470 C CA . CYS A 1 313 ? -13.824 -2.376 -13.060 1.00 94.38 313 CYS A CA 1
ATOM 2471 C C . CYS A 1 313 ? -13.935 -3.415 -14.177 1.00 94.38 313 CYS A C 1
ATOM 2473 O O . CYS A 1 313 ? -14.332 -4.555 -13.928 1.00 94.38 313 CYS A O 1
ATOM 2475 N N . VAL A 1 314 ? -13.465 -3.082 -15.380 1.00 94.12 314 VAL A N 1
ATOM 2476 C CA . VAL A 1 314 ? -13.402 -4.029 -16.510 1.00 94.12 314 VAL A CA 1
ATOM 2477 C C . VAL A 1 314 ? -12.486 -5.235 -16.245 1.00 94.12 314 VAL A C 1
ATOM 2479 O O . VAL A 1 314 ? -12.530 -6.222 -16.976 1.00 94.12 314 VAL A O 1
ATOM 2482 N N . CYS A 1 315 ? -11.665 -5.197 -15.186 1.00 92.81 315 CYS A N 1
ATOM 2483 C CA . CYS A 1 315 ? -10.895 -6.358 -14.737 1.00 92.81 315 CYS A CA 1
ATOM 2484 C C . CYS A 1 315 ? -11.765 -7.453 -14.085 1.00 92.81 315 CYS A C 1
ATOM 2486 O O . CYS A 1 315 ? -11.298 -8.586 -13.955 1.00 92.81 315 CYS A O 1
ATOM 2488 N N . GLY A 1 316 ? -13.006 -7.126 -13.697 1.00 92.00 316 GLY A N 1
ATOM 2489 C CA . GLY A 1 316 ? -13.969 -8.033 -13.066 1.00 92.00 316 GLY A CA 1
ATOM 2490 C C . GLY A 1 316 ? -13.820 -8.197 -11.549 1.00 92.00 316 GLY A C 1
ATOM 2491 O O . GLY A 1 316 ? -14.456 -9.081 -10.986 1.00 92.00 316 GLY A O 1
ATOM 2492 N N . SER A 1 317 ? -12.974 -7.395 -10.896 1.00 93.56 317 SER A N 1
ATOM 2493 C CA . SER A 1 317 ? -12.782 -7.435 -9.441 1.00 93.56 317 SER A CA 1
ATOM 2494 C C . SER A 1 317 ? -13.964 -6.821 -8.687 1.00 93.56 317 SER A C 1
ATOM 2496 O O . SER A 1 317 ? -14.461 -5.762 -9.075 1.00 93.56 317 SER A O 1
ATOM 2498 N N . ASN A 1 318 ? -14.349 -7.448 -7.573 1.00 93.62 318 ASN A N 1
ATOM 2499 C CA . ASN A 1 318 ? -15.355 -6.933 -6.633 1.00 93.62 318 ASN A CA 1
ATOM 2500 C C . ASN A 1 318 ? -14.771 -6.000 -5.554 1.00 93.62 318 ASN A C 1
ATOM 2502 O O . ASN A 1 318 ? -15.510 -5.495 -4.700 1.00 93.62 318 ASN A O 1
ATOM 2506 N N . LEU A 1 319 ? -13.453 -5.784 -5.570 1.00 96.12 319 LEU A N 1
ATOM 2507 C CA . LEU A 1 319 ? -12.785 -4.855 -4.665 1.00 96.12 319 LEU A CA 1
ATOM 2508 C C . LEU A 1 319 ? -13.034 -3.412 -5.103 1.00 96.12 319 LEU A C 1
ATOM 2510 O O . LEU A 1 319 ? -12.863 -3.078 -6.283 1.00 96.12 319 LEU A O 1
ATOM 2514 N N . LYS A 1 320 ? -13.354 -2.539 -4.144 1.00 96.69 320 LYS A N 1
ATOM 2515 C CA . LYS A 1 320 ? -13.495 -1.101 -4.373 1.00 96.69 320 LYS A CA 1
ATOM 2516 C C . LYS A 1 320 ? -12.205 -0.526 -4.944 1.00 96.69 320 LYS A C 1
ATOM 2518 O O . LYS A 1 320 ? -11.091 -0.942 -4.606 1.00 96.69 32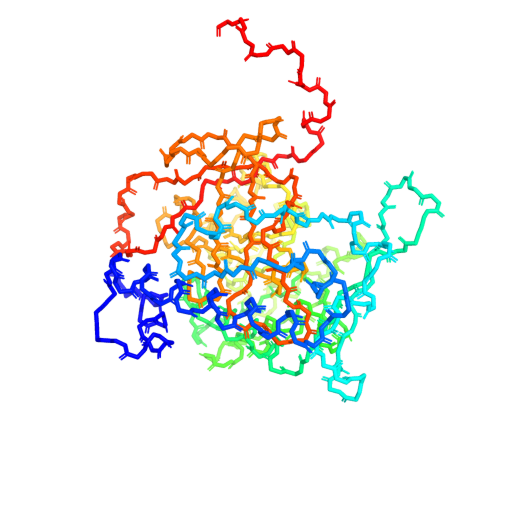0 LYS A O 1
ATOM 2523 N N . ARG A 1 321 ? -12.380 0.478 -5.801 1.00 97.06 321 ARG A N 1
ATOM 2524 C CA . ARG A 1 321 ? -11.291 1.285 -6.341 1.00 97.06 321 ARG A CA 1
ATOM 2525 C C . ARG A 1 321 ? -11.358 2.687 -5.773 1.00 97.06 321 ARG A C 1
ATOM 2527 O O . ARG A 1 321 ? -12.444 3.252 -5.683 1.00 97.06 321 ARG A O 1
ATOM 2534 N N . ILE A 1 322 ? -10.201 3.263 -5.488 1.00 97.56 322 ILE A N 1
ATOM 2535 C CA . ILE A 1 322 ? -10.076 4.709 -5.313 1.00 97.56 322 ILE A CA 1
ATOM 2536 C C . ILE A 1 322 ? -9.621 5.354 -6.617 1.00 97.56 322 ILE A C 1
ATOM 2538 O O . ILE A 1 322 ? -8.849 4.763 -7.386 1.00 97.56 322 ILE A O 1
ATOM 2542 N N . SER A 1 323 ? -10.081 6.579 -6.863 1.00 94.88 323 SER A N 1
ATOM 2543 C CA . SER A 1 323 ? -9.452 7.435 -7.864 1.00 94.88 323 SER A CA 1
ATOM 2544 C C . SER A 1 323 ? -8.015 7.765 -7.454 1.00 94.88 323 SER A C 1
ATOM 2546 O O . SER A 1 323 ? -7.596 7.532 -6.316 1.00 94.88 323 SER A O 1
ATOM 2548 N N . ARG A 1 324 ? -7.254 8.347 -8.383 1.00 88.38 324 ARG A N 1
ATOM 2549 C CA . ARG A 1 324 ? -5.940 8.900 -8.052 1.00 88.38 324 ARG A CA 1
ATOM 2550 C C . ARG A 1 324 ? -6.035 9.848 -6.872 1.00 88.38 324 ARG A C 1
ATOM 2552 O O . ARG A 1 324 ? -6.952 10.664 -6.813 1.00 88.38 324 ARG A O 1
ATOM 2559 N N . VAL A 1 325 ? -5.068 9.732 -5.976 1.00 83.19 325 VAL A N 1
ATOM 2560 C CA . VAL A 1 325 ? -4.943 10.637 -4.841 1.00 83.19 325 VAL A CA 1
ATOM 2561 C C . VAL A 1 325 ? -4.339 11.948 -5.332 1.00 83.19 325 VAL A C 1
ATOM 2563 O O . VAL A 1 325 ? -3.331 11.943 -6.044 1.00 83.19 325 VAL A O 1
ATOM 2566 N N . GLY A 1 326 ? -5.011 13.056 -5.021 1.00 69.19 326 GLY A N 1
ATOM 2567 C CA . GLY A 1 326 ? -4.589 14.397 -5.428 1.00 69.19 326 GLY A CA 1
ATOM 2568 C C . GLY A 1 326 ? -3.321 14.873 -4.711 1.00 69.19 326 GLY A C 1
ATOM 2569 O O . GLY A 1 326 ? -2.889 14.286 -3.721 1.00 69.19 326 GLY A O 1
ATOM 2570 N N . ASP A 1 327 ? -2.729 15.963 -5.204 1.00 61.66 327 ASP A N 1
ATOM 2571 C CA . ASP A 1 327 ? -1.566 16.593 -4.572 1.00 61.66 327 ASP A CA 1
ATOM 2572 C C . ASP A 1 327 ? -1.939 17.235 -3.217 1.00 61.66 327 ASP A C 1
ATOM 2574 O O . ASP A 1 327 ? -2.809 18.110 -3.135 1.00 61.66 327 ASP A O 1
ATOM 2578 N N . ARG A 1 328 ? -1.234 16.831 -2.149 1.00 58.31 328 ARG A N 1
ATOM 2579 C CA . ARG A 1 328 ? -1.372 17.375 -0.785 1.00 58.31 328 ARG A CA 1
ATOM 2580 C C . ARG A 1 328 ? -1.073 18.876 -0.700 1.00 58.31 328 ARG A C 1
ATOM 2582 O O . ARG A 1 328 ? -1.622 19.552 0.170 1.00 58.31 328 ARG A O 1
ATOM 2589 N N . GLN A 1 329 ? -0.191 19.415 -1.545 1.00 46.72 329 GLN A N 1
ATOM 2590 C CA . GLN A 1 329 ? 0.224 20.823 -1.492 1.00 46.72 329 GLN A CA 1
ATOM 2591 C C . GLN A 1 329 ? -0.772 21.754 -2.185 1.00 46.72 329 GLN A C 1
ATOM 2593 O O . GLN A 1 329 ? -1.037 22.841 -1.668 1.00 46.72 329 GLN A O 1
ATOM 2598 N N . MET A 1 330 ? -1.406 21.308 -3.276 1.00 42.97 330 MET A N 1
ATOM 2599 C CA . MET A 1 330 ? -2.498 22.058 -3.913 1.00 42.97 330 MET A CA 1
ATOM 2600 C C . MET A 1 330 ? -3.693 22.254 -2.967 1.00 42.97 330 MET A C 1
ATOM 2602 O O . MET A 1 330 ? -4.422 23.239 -3.088 1.00 42.97 330 MET A O 1
ATOM 2606 N N . ALA A 1 331 ? -3.847 21.376 -1.969 1.00 46.69 331 ALA A N 1
ATOM 2607 C CA . ALA A 1 331 ? -4.879 21.509 -0.955 1.00 46.69 331 ALA A CA 1
ATOM 2608 C C . ALA A 1 331 ? -4.676 22.741 -0.058 1.00 46.69 331 ALA A C 1
ATOM 2610 O O . ALA A 1 331 ? -5.654 23.418 0.212 1.00 46.69 331 ALA A O 1
ATOM 2611 N N . LYS A 1 332 ? -3.461 23.125 0.368 1.00 38.81 332 LYS A N 1
ATOM 2612 C CA . LYS A 1 332 ? -3.297 24.259 1.313 1.00 38.81 332 LYS A CA 1
ATOM 2613 C C . LYS A 1 332 ? -3.717 25.626 0.744 1.00 38.81 332 LYS A C 1
ATOM 2615 O O . LYS A 1 332 ? -4.017 26.517 1.531 1.00 38.81 332 LYS A O 1
ATOM 2620 N N . GLY A 1 333 ? -3.768 25.788 -0.581 1.00 34.62 333 GLY A N 1
ATOM 2621 C CA . GLY A 1 333 ? -4.076 27.064 -1.245 1.00 34.62 333 GLY A CA 1
ATOM 2622 C C . GLY A 1 333 ? -5.475 27.194 -1.861 1.00 34.62 333 GLY A C 1
ATOM 2623 O O . GLY A 1 333 ? -5.838 28.293 -2.255 1.00 34.62 333 GLY A O 1
ATOM 2624 N N . GLN A 1 334 ? -6.268 26.119 -1.956 1.00 38.22 334 GLN A N 1
ATOM 2625 C CA . GLN A 1 334 ? -7.551 26.125 -2.690 1.00 38.22 334 GLN A CA 1
ATOM 2626 C C . GLN A 1 334 ? -8.788 25.852 -1.817 1.00 38.22 334 GLN A C 1
ATOM 2628 O O . GLN A 1 334 ? -9.862 25.546 -2.331 1.00 38.22 334 GLN A O 1
ATOM 2633 N N . TRP A 1 335 ? -8.683 26.011 -0.494 1.00 45.94 335 TRP A N 1
ATOM 2634 C CA . TRP A 1 335 ? -9.838 25.906 0.415 1.00 45.94 335 TRP A CA 1
ATOM 2635 C C . TRP A 1 335 ? -10.813 27.100 0.342 1.00 45.94 335 TRP A C 1
ATOM 2637 O O . TRP A 1 335 ? -11.805 27.090 1.071 1.00 45.94 335 TRP A O 1
ATOM 2647 N N . GLN A 1 336 ? -10.565 28.105 -0.513 1.00 31.38 336 GLN A N 1
ATOM 2648 C CA . GLN A 1 336 ? -11.381 29.327 -0.585 1.00 31.38 336 GLN A CA 1
ATOM 2649 C C . GLN A 1 336 ? -12.207 29.536 -1.869 1.00 31.38 336 GLN A C 1
ATOM 2651 O O . GLN A 1 336 ? -13.099 30.371 -1.824 1.00 31.38 336 GLN A O 1
ATOM 2656 N N . GLU A 1 337 ? -12.027 28.788 -2.968 1.00 33.16 337 GLU A N 1
ATOM 2657 C CA . GLU A 1 337 ? -12.565 29.262 -4.269 1.00 33.16 337 GLU A CA 1
ATOM 2658 C C . GLU A 1 337 ? -13.309 28.259 -5.168 1.00 33.16 337 GLU A C 1
ATOM 2660 O O . GLU A 1 337 ? -13.522 28.536 -6.339 1.00 33.16 337 GLU A O 1
ATOM 2665 N N . LYS A 1 338 ? -13.801 27.118 -4.669 1.00 31.06 338 LYS A N 1
ATOM 2666 C CA . LYS A 1 338 ? -14.671 26.241 -5.493 1.00 31.06 338 LYS A CA 1
ATOM 2667 C C . LYS A 1 338 ? -16.011 25.894 -4.851 1.00 31.06 338 LYS A C 1
ATOM 2669 O O . LYS A 1 338 ? -16.381 24.730 -4.745 1.00 31.06 338 LYS A O 1
ATOM 2674 N N . GLN A 1 339 ? -16.740 26.932 -4.438 1.00 29.09 339 GLN A N 1
ATOM 2675 C CA . GLN A 1 339 ? -18.202 26.876 -4.278 1.00 29.09 339 GLN A CA 1
ATOM 2676 C C . GLN A 1 339 ? -18.965 27.813 -5.230 1.00 29.09 339 GLN A C 1
ATOM 2678 O O . GLN A 1 339 ? -20.189 27.864 -5.163 1.00 29.09 339 GLN A O 1
ATOM 2683 N N . GLN A 1 340 ? -18.289 28.507 -6.146 1.00 28.80 340 GLN A N 1
ATOM 2684 C CA . GLN A 1 340 ? -18.936 29.275 -7.210 1.00 28.80 340 GLN A CA 1
ATOM 2685 C C . GLN A 1 340 ? -18.076 29.193 -8.470 1.00 28.80 340 GLN A C 1
ATOM 2687 O O . GLN A 1 340 ? -17.111 29.935 -8.580 1.00 28.80 340 GLN A O 1
ATOM 2692 N N . GLU A 1 341 ? -18.389 28.234 -9.342 1.00 27.84 341 GLU A N 1
ATOM 2693 C CA . GLU A 1 341 ? -18.376 28.342 -10.816 1.00 27.84 341 GLU A CA 1
ATOM 2694 C C . GLU A 1 341 ? -18.840 27.029 -11.454 1.00 27.84 341 GLU A C 1
ATOM 2696 O O . GLU A 1 341 ? -18.252 25.964 -11.143 1.00 27.84 341 GLU A O 1
#

Secondary structure (DSSP, 8-state):
---HHHHHHHHHHT-SS--HHHHHHHHHHHHHHHHHHHHHH-HHHHHHTTT---SSHHHHHTSPPB-HHHHHHHTTTT--S-GGGEEEEEEE--TT-SSPPEEEEEEHHHHHHHHHHHHHHHTTT--TT-EEEEES--SSTTSHHHHHHHHHHTTT-EEEE--S--SSTHHHHHHHHHHTT--EEEE-HHHHHHHHHHHHHHT------EEEE-SS---HHHHHHHHHHH--EEEEEE--TTTTS-SEEE-TT-SSEEE-TTTEEEEEE-TTT-PBPPTT--EEEEEEESS--SS--SSEEEEEEE-EE-SPPTT---S-EEPPPPPHHHHHH-TTS-S--

Mean predicted aligned error: 5.16 Å

Nearest PDB structures (foldseek):
  4rvn-assembly1_B  TM=8.894E-01  e=3.640E-30  Bacteroides thetaiotaomicron VPI-5482
  4r1m-assembly2_D  TM=8.991E-01  e=1.732E-29  Bacteroides thetaiotaomicron VPI-5482
  4rvn-assembly2_D  TM=8.885E-01  e=4.914E-30  Bacteroides thetaiotaomicron VPI-5482
  4rvo-assembly2_D  TM=8.833E-01  e=4.358E-30  Bacteroides thetaiotaomicron VPI-5482
  4r1l-assembly1_A  TM=8.980E-01  e=1.072E-29  Bacteroides thetaiotaomicron VPI-5482

Radius of gyration: 20.26 Å; Cα contacts (8 Å, |Δi|>4): 664; chains: 1; bounding box: 48×49×55 Å

Organism: NCBI:txid2763644

Foldseek 3Di:
DPPLLQVLLCVLLVHDGDDPVSLVVLQLVLLQVVLVLQLVQAPVSVVQQPPAHRPDPVSQLPRDADEQVCQQVRVVSLFRDDPVQFPDKDWADDPPDPGGTRIDTAGPVLLVVLLCCLLSQCVLPDAQAAEEEEQAACPDPSGNLVSNCSSPVVRNHHYDSDYHDPVVCLVVVLVCQQVVLHQEYEHALVSLLVNLVVLVVPVRDRQHAEYEHEDAANDPNSVVSNCVSHVHHYKYFYDDVLLSSGFFIDGPLNFFTFGSSSFKDWFFAAPVPSHTDDAPDKHWIFMWTRPGNGRTGRRYTDLWIWGWDPDQRPVRDPTIGIGGIDHSVVVVPPPPPPPPD

InterPro domains:
  IPR000873 AMP-dependent synthetase/ligase domain [PF00501] (89-287)
  IPR042099 ANL, N-terminal domain [G3DSA:3.40.50.12780] (10-327)
  IPR053158 Type 1 Capsular Polysaccharide Biosynthesis Protein CapK [PTHR36932] (16-329)

pLDDT: mean 92.1, std 13.68, range [27.84, 98.81]

Sequence (341 aa):
MKPYLDLWTCRKLGVKKLTRESLEDWQLSRIRETFQWAVSQSPFYAELYQGMKVDTWEDFRQLPFTSPEDVCACGLEMVCVSQSEISRIVTMQTSGTTGLPKRIYFTQDDQELTTDFFHNGMQLMADASDTVMILMPCRRPGSIGDLLKRGVERFGAKVVAYGLPDGSDYGRILQIMEESGVTCAVALPGHMAELAKRAEAGNYQIPLRTVLLSADYVSAESRHRIRNAWDCRIFEHYGMTEMGLGCAVSCPALEGCHIREADLYLEIIDPKTGEVLPDGQEGEIVFTTLTRKGMPFIRYRTGDRSRFLTEPCVCGSNLKRISRVGDRQMAKGQWQEKQQE